Protein AF-A0A522SD63-F1 (afdb_monomer)

Radius of gyration: 21.89 Å; Cα contacts (8 Å, |Δi|>4): 609; chains: 1; bounding box: 48×60×96 Å

Structure (mmCIF, N/CA/C/O backbone):
data_AF-A0A522SD63-F1
#
_entry.id   AF-A0A522SD63-F1
#
loop_
_atom_site.group_PDB
_atom_site.id
_atom_site.type_symbol
_atom_site.label_atom_id
_atom_site.label_alt_id
_atom_site.label_comp_id
_atom_site.label_asym_id
_atom_site.label_entity_id
_atom_site.label_seq_id
_atom_site.pdbx_PDB_ins_code
_atom_site.Cartn_x
_atom_site.Cartn_y
_atom_site.Cartn_z
_atom_site.occupancy
_atom_site.B_iso_or_equiv
_atom_site.auth_seq_id
_atom_site.auth_comp_id
_atom_site.auth_asym_id
_atom_site.auth_atom_id
_atom_site.pdbx_PDB_model_num
ATOM 1 N N . MET A 1 1 ? 9.138 -33.190 67.236 1.00 42.50 1 MET A N 1
ATOM 2 C CA . MET A 1 1 ? 9.539 -32.721 65.892 1.00 42.50 1 MET A CA 1
ATOM 3 C C . MET A 1 1 ? 8.389 -32.990 64.926 1.00 42.50 1 MET A C 1
ATOM 5 O O . MET A 1 1 ? 8.229 -34.122 64.497 1.00 42.50 1 MET A O 1
ATOM 9 N N . LYS A 1 2 ? 7.519 -32.007 64.666 1.00 38.94 2 LYS A N 1
ATOM 10 C CA . LYS A 1 2 ? 6.465 -32.106 63.643 1.00 38.94 2 LYS A CA 1
ATOM 11 C C . LYS A 1 2 ? 6.585 -30.889 62.728 1.00 38.94 2 LYS A C 1
ATOM 13 O O . LYS A 1 2 ? 6.754 -29.774 63.206 1.00 38.94 2 LYS A O 1
ATOM 18 N N . SER A 1 3 ? 6.643 -31.198 61.439 1.00 41.78 3 SER A N 1
ATOM 19 C CA . SER A 1 3 ? 7.071 -30.368 60.317 1.00 41.78 3 SER A CA 1
ATOM 20 C C . SER A 1 3 ? 6.186 -29.134 60.113 1.00 41.78 3 SER A C 1
ATOM 22 O O . SER A 1 3 ? 4.962 -29.224 60.153 1.00 41.78 3 SER A O 1
ATOM 24 N N . LEU A 1 4 ? 6.844 -27.993 59.897 1.00 45.25 4 LEU A N 1
ATOM 25 C CA . LEU A 1 4 ? 6.269 -26.709 59.516 1.00 45.25 4 LEU A CA 1
ATOM 26 C C . LEU A 1 4 ? 6.073 -26.714 57.990 1.00 45.25 4 LEU A C 1
ATOM 28 O O . LEU A 1 4 ? 7.050 -26.696 57.241 1.00 45.25 4 LEU A O 1
ATOM 32 N N . THR A 1 5 ? 4.832 -26.783 57.513 1.00 50.41 5 THR A N 1
ATOM 33 C CA . THR A 1 5 ? 4.531 -26.724 56.075 1.00 50.41 5 THR A CA 1
ATOM 34 C C . THR A 1 5 ? 4.485 -25.262 55.629 1.00 50.41 5 THR A C 1
ATOM 36 O O . THR A 1 5 ? 3.553 -24.532 55.958 1.00 50.41 5 THR A O 1
ATOM 39 N N . LEU A 1 6 ? 5.518 -24.826 54.907 1.00 46.16 6 LEU A N 1
ATOM 40 C CA . LEU A 1 6 ? 5.611 -23.499 54.298 1.00 46.16 6 LEU A CA 1
ATOM 41 C C . LEU A 1 6 ? 4.737 -23.462 53.031 1.00 46.16 6 LEU A C 1
ATOM 43 O O . LEU A 1 6 ? 5.006 -24.183 52.070 1.00 46.16 6 LEU A O 1
ATOM 47 N N . PHE A 1 7 ? 3.698 -22.627 53.016 1.00 47.16 7 PHE A N 1
ATOM 48 C CA . PHE A 1 7 ? 2.909 -22.348 51.814 1.00 47.16 7 PHE A CA 1
ATOM 49 C C . PHE A 1 7 ? 3.637 -21.274 50.993 1.00 47.16 7 PHE A C 1
ATOM 51 O O . PHE A 1 7 ? 3.626 -20.096 51.347 1.00 47.16 7 PHE A O 1
ATOM 58 N N . LEU A 1 8 ? 4.310 -21.678 49.913 1.00 45.03 8 LEU A N 1
ATOM 59 C CA . LEU A 1 8 ? 4.908 -20.748 48.956 1.00 45.03 8 LEU A CA 1
ATOM 60 C C . LEU A 1 8 ? 3.810 -20.283 47.985 1.00 45.03 8 LEU A C 1
ATOM 62 O O . LEU A 1 8 ? 3.423 -21.012 47.073 1.00 45.03 8 LEU A O 1
ATOM 66 N N . ILE A 1 9 ? 3.279 -19.077 48.188 1.00 49.09 9 ILE A N 1
ATOM 67 C CA . ILE A 1 9 ? 2.406 -18.422 47.208 1.00 49.09 9 ILE A CA 1
ATOM 68 C C . ILE A 1 9 ? 3.309 -17.882 46.096 1.00 49.09 9 ILE A C 1
ATOM 70 O O . ILE A 1 9 ? 3.942 -16.838 46.240 1.00 49.09 9 ILE A O 1
ATOM 74 N N . ALA A 1 10 ? 3.397 -18.616 44.987 1.00 49.50 10 ALA A N 1
ATOM 75 C CA . ALA A 1 10 ? 4.014 -18.124 43.765 1.00 49.50 10 ALA A CA 1
ATOM 76 C C . ALA A 1 10 ? 3.077 -17.091 43.120 1.00 49.50 10 ALA A C 1
ATOM 78 O O . ALA A 1 10 ? 2.092 -17.439 42.469 1.00 49.50 10 ALA A O 1
ATOM 79 N N . ILE A 1 11 ? 3.375 -15.806 43.319 1.00 48.19 11 ILE A N 1
ATOM 80 C CA . ILE A 1 11 ? 2.762 -14.716 42.560 1.00 48.19 11 ILE A CA 1
ATOM 81 C C . ILE A 1 11 ? 3.338 -14.790 41.141 1.00 48.19 11 ILE A C 1
ATOM 83 O O . ILE A 1 11 ? 4.413 -14.265 40.861 1.00 48.19 11 ILE A O 1
ATOM 87 N N . LEU A 1 12 ? 2.632 -15.483 40.246 1.00 48.41 12 LEU A N 1
ATOM 88 C CA . LEU A 1 12 ? 2.831 -15.379 38.803 1.00 48.41 12 LEU A CA 1
ATOM 89 C C . LEU A 1 12 ? 2.366 -13.986 38.370 1.00 48.41 12 LEU A C 1
ATOM 91 O O . LEU A 1 12 ? 1.207 -13.773 38.015 1.00 48.41 12 LEU A O 1
ATOM 95 N N . THR A 1 13 ? 3.271 -13.012 38.417 1.00 49.31 13 THR A N 1
ATOM 96 C CA . THR A 1 13 ? 3.113 -11.786 37.643 1.00 49.31 13 THR A CA 1
ATOM 97 C C . THR A 1 13 ? 3.155 -12.183 36.172 1.00 49.31 13 THR A C 1
ATOM 99 O O . THR A 1 13 ? 4.204 -12.480 35.605 1.00 49.31 13 THR A O 1
ATOM 102 N N . GLY A 1 14 ? 1.978 -12.251 35.552 1.00 42.12 14 GLY A N 1
ATOM 103 C CA . GLY A 1 14 ? 1.851 -12.367 34.109 1.00 42.12 14 GLY A CA 1
ATOM 104 C C . GLY A 1 14 ? 2.450 -11.122 33.470 1.00 42.12 14 GLY A C 1
ATOM 105 O O . GLY A 1 14 ? 1.755 -10.133 33.256 1.00 42.12 14 GLY A O 1
ATOM 106 N N . LEU A 1 15 ? 3.749 -11.158 33.172 1.00 43.75 15 LEU A N 1
ATOM 107 C CA . LEU A 1 15 ? 4.318 -10.300 32.151 1.00 43.75 15 LEU A CA 1
ATOM 108 C C . LEU A 1 15 ? 3.586 -10.678 30.868 1.00 43.75 15 LEU A C 1
ATOM 110 O O . LEU A 1 15 ? 3.853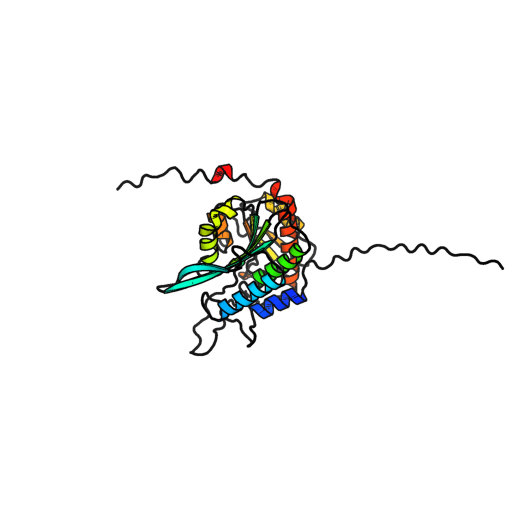 -11.724 30.275 1.00 43.75 15 LEU A O 1
ATOM 114 N N . ALA A 1 16 ? 2.614 -9.857 30.472 1.00 42.84 16 ALA A N 1
ATOM 115 C CA . ALA A 1 16 ? 2.110 -9.872 29.117 1.00 42.84 16 ALA A CA 1
ATOM 116 C C . ALA A 1 16 ? 3.323 -9.599 28.226 1.00 42.84 16 ALA A C 1
ATOM 118 O O . ALA A 1 16 ? 3.756 -8.458 28.065 1.00 42.84 16 ALA A O 1
ATOM 119 N N . SER A 1 17 ? 3.937 -10.670 27.725 1.00 37.53 17 SER A N 1
ATOM 120 C CA . SER A 1 17 ? 4.883 -10.580 26.632 1.00 37.53 17 SER A CA 1
ATOM 121 C C . SER A 1 17 ? 4.120 -9.874 25.522 1.00 37.53 17 SER A C 1
ATOM 123 O O . SER A 1 17 ? 3.163 -10.426 24.974 1.00 37.53 17 SER A O 1
ATOM 125 N N . TYR A 1 18 ? 4.471 -8.617 25.251 1.00 45.50 18 TYR A N 1
ATOM 126 C CA . TYR A 1 18 ? 4.073 -7.968 24.014 1.00 45.50 18 TYR A CA 1
ATOM 127 C C . TYR A 1 18 ? 4.749 -8.771 22.910 1.00 45.50 18 TYR A C 1
ATOM 129 O O . TYR A 1 18 ? 5.882 -8.489 22.523 1.00 45.50 18 TYR A O 1
ATOM 137 N N . ALA A 1 19 ? 4.078 -9.830 22.457 1.00 52.41 19 ALA A N 1
ATOM 138 C CA . ALA A 1 19 ? 4.478 -10.544 21.268 1.00 52.41 19 ALA A CA 1
ATOM 139 C C . ALA A 1 19 ? 4.656 -9.492 20.170 1.00 52.41 19 ALA A C 1
ATOM 141 O O . ALA A 1 19 ? 3.777 -8.652 19.949 1.00 52.41 19 ALA A O 1
ATOM 142 N N . GLN A 1 20 ? 5.825 -9.491 19.535 1.00 64.06 20 GLN A N 1
ATOM 143 C CA . GLN A 1 20 ? 6.100 -8.607 18.414 1.00 64.06 20 GLN A CA 1
ATOM 144 C C . GLN A 1 20 ? 4.991 -8.781 17.368 1.00 64.06 20 GLN A C 1
ATOM 146 O O . GLN A 1 20 ? 4.723 -9.892 16.915 1.00 64.06 20 GLN A O 1
ATOM 151 N N . MET A 1 21 ? 4.291 -7.694 17.025 1.00 77.50 21 MET A N 1
ATOM 152 C CA . MET A 1 21 ? 3.123 -7.787 16.136 1.00 77.50 21 MET A CA 1
ATOM 153 C C . MET A 1 21 ? 3.518 -8.179 14.704 1.00 77.50 21 MET A C 1
ATOM 155 O O . MET A 1 21 ? 2.713 -8.780 13.993 1.00 77.50 21 MET A O 1
ATOM 159 N N . ALA A 1 22 ? 4.752 -7.860 14.306 1.00 83.38 22 ALA A N 1
ATOM 160 C CA . ALA A 1 22 ? 5.362 -8.250 13.043 1.00 83.38 22 ALA A CA 1
ATOM 161 C C . ALA A 1 22 ? 6.616 -9.096 13.311 1.00 83.38 22 ALA A C 1
ATOM 163 O O . ALA A 1 22 ? 7.389 -8.791 14.215 1.00 83.38 22 ALA A O 1
ATOM 164 N N . ASP A 1 23 ? 6.819 -10.141 12.512 1.00 90.75 23 ASP A N 1
ATOM 165 C CA . ASP A 1 23 ? 8.036 -10.956 12.524 1.00 90.75 23 ASP A CA 1
ATOM 166 C C . ASP A 1 23 ? 9.137 -10.218 11.748 1.00 90.75 23 ASP A C 1
ATOM 168 O O . ASP A 1 23 ? 9.054 -10.076 10.526 1.00 90.75 23 ASP A O 1
ATOM 172 N N . SER A 1 24 ? 10.155 -9.726 12.458 1.00 90.69 24 SER A N 1
ATOM 173 C CA . SER A 1 24 ? 11.247 -8.946 11.865 1.00 90.69 24 SER A CA 1
ATOM 174 C C . SER A 1 24 ? 12.114 -9.759 10.898 1.00 90.69 24 SER A C 1
ATOM 176 O O . SER A 1 24 ? 12.602 -9.208 9.908 1.00 90.69 24 SER A O 1
ATOM 178 N N . VAL A 1 25 ? 12.277 -11.066 11.134 1.00 93.12 25 VAL A N 1
ATOM 179 C CA . VAL A 1 25 ? 13.061 -11.955 10.265 1.00 93.12 25 VAL A CA 1
ATOM 180 C C . VAL A 1 25 ? 12.336 -12.127 8.941 1.00 93.12 25 VAL A C 1
ATOM 182 O O . VAL A 1 25 ? 12.925 -11.968 7.870 1.00 93.12 25 VAL A O 1
ATOM 185 N N . GLN A 1 26 ? 11.035 -12.407 9.004 1.00 94.62 26 GLN A N 1
ATOM 186 C CA . GLN A 1 26 ? 10.232 -12.556 7.802 1.00 94.62 26 GLN A CA 1
ATOM 187 C C . GLN A 1 26 ? 10.067 -11.225 7.050 1.00 94.62 26 GLN A C 1
ATOM 189 O O . GLN A 1 26 ? 10.102 -11.224 5.819 1.00 94.62 26 GLN A O 1
ATOM 194 N N . LEU A 1 27 ? 9.957 -10.102 7.759 1.00 92.69 27 LEU A N 1
ATOM 195 C CA . LEU A 1 27 ? 9.907 -8.772 7.155 1.00 92.69 27 LEU A CA 1
ATOM 196 C C . LEU A 1 27 ? 11.165 -8.484 6.316 1.00 92.69 27 LEU A C 1
ATOM 198 O O . LEU A 1 27 ? 11.058 -8.117 5.148 1.00 92.69 27 LEU A O 1
ATOM 202 N N . MET A 1 28 ? 12.360 -8.722 6.867 1.00 91.19 28 MET A N 1
ATOM 203 C CA . MET A 1 28 ? 13.610 -8.522 6.121 1.00 91.19 28 MET A CA 1
ATOM 204 C C . MET A 1 28 ? 13.800 -9.546 5.001 1.00 91.19 28 MET A C 1
ATOM 206 O O . MET A 1 28 ? 14.361 -9.218 3.959 1.00 91.19 28 MET A O 1
ATOM 210 N N . LYS A 1 29 ? 13.295 -10.774 5.163 1.00 91.94 29 LYS A N 1
ATOM 211 C CA . LYS A 1 29 ? 13.268 -11.758 4.074 1.00 91.94 29 LYS A CA 1
ATOM 212 C C . LYS A 1 29 ? 12.391 -11.293 2.908 1.00 91.94 29 LYS A C 1
ATOM 214 O O . LYS A 1 29 ? 12.770 -11.522 1.761 1.00 91.94 29 LYS A O 1
ATOM 219 N N . ASP A 1 30 ? 11.258 -10.646 3.183 1.00 92.75 30 ASP A N 1
ATOM 220 C CA . ASP A 1 30 ? 10.395 -10.075 2.143 1.00 92.75 30 ASP A CA 1
ATOM 221 C C . ASP A 1 30 ? 11.097 -8.934 1.405 1.00 92.75 30 ASP A C 1
ATOM 223 O O . ASP A 1 30 ? 11.114 -8.944 0.176 1.00 92.75 30 ASP A O 1
ATOM 227 N N . VAL A 1 31 ? 11.761 -8.028 2.134 1.00 89.81 31 VAL A N 1
ATOM 228 C CA . VAL A 1 31 ? 12.602 -6.981 1.530 1.00 89.81 31 VAL A CA 1
ATOM 229 C C . VAL A 1 31 ? 13.661 -7.600 0.624 1.00 89.81 31 VAL A C 1
ATOM 231 O O . VAL A 1 31 ? 13.696 -7.298 -0.565 1.00 89.81 31 VAL A O 1
ATOM 234 N N . ASN A 1 32 ? 14.464 -8.523 1.158 1.00 86.38 32 ASN A N 1
ATOM 235 C CA . ASN A 1 32 ? 15.558 -9.151 0.422 1.00 86.38 32 ASN A CA 1
ATOM 236 C C . ASN A 1 32 ? 15.070 -9.914 -0.808 1.00 86.38 32 ASN A C 1
ATOM 238 O O . ASN A 1 32 ? 15.743 -9.903 -1.824 1.00 86.38 32 ASN A O 1
ATOM 242 N N . SER A 1 33 ? 13.906 -10.561 -0.750 1.00 86.62 33 SER A N 1
ATOM 243 C CA . SER A 1 33 ? 13.374 -11.288 -1.910 1.00 86.62 33 SER A CA 1
ATOM 244 C C . SER A 1 33 ? 12.867 -10.344 -3.001 1.00 86.62 33 SER A C 1
ATOM 246 O O . SER A 1 33 ? 12.880 -10.702 -4.176 1.00 86.62 33 SER A O 1
ATOM 248 N N . LEU A 1 34 ? 12.408 -9.148 -2.617 1.00 83.94 34 LEU A N 1
ATOM 249 C CA . LEU A 1 34 ? 11.883 -8.120 -3.516 1.00 83.94 34 LEU A CA 1
ATOM 250 C C . LEU A 1 34 ? 12.975 -7.186 -4.081 1.00 83.94 34 LEU A C 1
ATOM 252 O O . LEU A 1 34 ? 12.761 -6.534 -5.110 1.00 83.94 34 LEU A O 1
ATOM 256 N N . THR A 1 35 ? 14.153 -7.150 -3.456 1.00 78.31 35 THR A N 1
ATOM 257 C CA . THR A 1 35 ? 15.355 -6.455 -3.949 1.00 78.31 35 THR A CA 1
ATOM 258 C C . THR A 1 35 ? 16.330 -7.405 -4.659 1.00 78.31 35 THR A C 1
ATOM 260 O O . THR A 1 35 ? 16.777 -7.116 -5.772 1.00 78.31 35 THR A O 1
ATOM 263 N N . SER A 1 36 ? 16.601 -8.572 -4.076 1.00 64.12 36 SER A N 1
ATOM 264 C CA . SER A 1 36 ? 17.568 -9.579 -4.525 1.00 64.12 36 SER A CA 1
ATOM 265 C C . SER A 1 36 ? 16.837 -10.850 -4.987 1.00 64.12 36 SER A C 1
ATOM 267 O O . SER A 1 36 ? 16.413 -11.682 -4.190 1.00 64.12 36 SER A O 1
ATOM 269 N N . GLY A 1 37 ? 16.663 -11.027 -6.298 1.00 54.75 37 GLY A N 1
ATOM 270 C CA . GLY A 1 37 ? 16.111 -12.263 -6.866 1.00 54.75 37 GLY A CA 1
ATOM 271 C C . GLY A 1 37 ? 17.058 -13.460 -6.696 1.00 54.75 37 GLY A C 1
ATOM 272 O O . GLY A 1 37 ? 18.193 -13.303 -6.261 1.00 54.75 37 GLY A O 1
ATOM 273 N N . GLU A 1 38 ? 16.629 -14.660 -7.111 1.00 38.56 38 GLU A N 1
ATOM 274 C CA . GLU A 1 38 ? 17.398 -15.926 -7.004 1.00 38.56 38 GLU A CA 1
ATOM 275 C C . GLU A 1 38 ? 18.797 -15.900 -7.663 1.00 38.56 38 GLU A C 1
ATOM 277 O O . GLU A 1 38 ? 19.626 -16.762 -7.390 1.00 38.56 38 GLU A O 1
ATOM 282 N N . SER A 1 39 ? 19.080 -14.900 -8.505 1.00 43.81 39 SER A N 1
ATOM 283 C CA . SER A 1 39 ? 20.375 -14.647 -9.153 1.00 43.81 39 SER A CA 1
ATOM 284 C C . SER A 1 39 ? 21.099 -13.391 -8.642 1.00 43.81 39 SER A C 1
ATOM 286 O O . SER A 1 39 ? 22.048 -12.945 -9.277 1.00 43.81 39 SER A O 1
ATOM 288 N N . GLY A 1 40 ? 20.646 -12.794 -7.537 1.00 49.50 40 GLY A N 1
ATOM 289 C CA . GLY A 1 40 ? 21.241 -11.601 -6.928 1.00 49.50 40 GLY A CA 1
ATOM 290 C C . GLY A 1 40 ? 20.507 -10.284 -7.193 1.00 49.50 40 GLY A C 1
ATOM 291 O O . GLY A 1 40 ? 20.719 -9.346 -6.439 1.00 49.50 40 GLY A O 1
ATOM 292 N N . GLU A 1 41 ? 19.593 -10.197 -8.166 1.00 53.41 41 GLU A N 1
ATOM 293 C CA . GLU A 1 41 ? 18.849 -8.959 -8.449 1.00 53.41 41 GLU A CA 1
ATOM 294 C C . GLU A 1 41 ? 17.430 -9.265 -8.946 1.00 53.41 41 GLU A C 1
ATOM 296 O O . GLU A 1 41 ? 17.232 -10.009 -9.910 1.00 53.41 41 GLU A O 1
ATOM 301 N N . LEU A 1 42 ? 16.411 -8.703 -8.283 1.00 57.03 42 LEU A N 1
ATOM 302 C CA . LEU A 1 42 ? 15.184 -8.363 -9.005 1.00 57.03 42 LEU A CA 1
ATOM 303 C C . LEU A 1 42 ? 15.390 -7.047 -9.765 1.00 57.03 42 LEU A C 1
ATOM 305 O O . LEU A 1 42 ? 14.753 -6.852 -10.791 1.00 57.03 42 LEU A O 1
ATOM 309 N N . GLY A 1 43 ? 16.332 -6.193 -9.352 1.00 65.56 43 GLY A N 1
ATOM 310 C CA . GLY A 1 43 ? 16.754 -5.025 -10.128 1.00 65.56 43 GLY A CA 1
ATOM 311 C C . GLY A 1 43 ? 15.569 -4.152 -10.558 1.00 65.56 43 GLY A C 1
ATOM 312 O O . GLY A 1 43 ? 14.783 -3.685 -9.733 1.00 65.56 43 GLY A O 1
ATOM 313 N N . ASN A 1 44 ? 15.434 -3.939 -11.867 1.00 75.00 44 ASN A N 1
ATOM 314 C CA . ASN A 1 44 ? 14.394 -3.127 -12.499 1.00 75.00 44 ASN A CA 1
ATOM 315 C C . ASN A 1 44 ? 13.018 -3.832 -12.582 1.00 75.00 44 ASN A C 1
ATOM 317 O O . ASN A 1 44 ? 12.740 -4.609 -13.504 1.00 75.00 44 ASN A O 1
ATOM 321 N N . ARG A 1 45 ? 12.126 -3.489 -11.648 1.00 85.25 45 ARG A N 1
ATOM 322 C CA . ARG A 1 45 ? 10.716 -3.901 -11.584 1.00 85.25 45 ARG A CA 1
ATOM 323 C C . ARG A 1 45 ? 9.783 -2.990 -12.396 1.00 85.25 45 ARG A C 1
ATOM 325 O O . ARG A 1 45 ? 8.577 -3.063 -12.194 1.00 85.25 45 ARG A O 1
ATOM 332 N N . PHE A 1 46 ? 10.304 -2.193 -13.333 1.00 87.75 46 PHE A N 1
ATOM 333 C CA . PHE A 1 46 ? 9.489 -1.441 -14.291 1.00 87.75 46 PHE A CA 1
ATOM 334 C C . PHE A 1 46 ? 8.445 -2.334 -14.969 1.00 87.75 46 PHE A C 1
ATOM 336 O O . PHE A 1 46 ? 8.700 -3.505 -15.283 1.00 87.75 46 PHE A O 1
ATOM 343 N N . VAL A 1 47 ? 7.280 -1.759 -15.244 1.00 89.38 47 VAL A N 1
ATOM 344 C CA . VAL A 1 47 ? 6.127 -2.479 -15.780 1.00 89.38 47 VAL A CA 1
ATOM 345 C C . VAL A 1 47 ? 6.484 -3.305 -17.019 1.00 89.38 47 VAL A C 1
ATOM 347 O O . VAL A 1 47 ? 7.088 -2.839 -17.990 1.00 89.38 47 VAL A O 1
ATOM 350 N N . GLY A 1 48 ? 6.068 -4.571 -16.999 1.00 86.12 48 GLY A N 1
ATOM 351 C CA . GLY A 1 48 ? 6.224 -5.493 -18.122 1.00 86.12 48 GLY A CA 1
ATOM 352 C C . GLY A 1 48 ? 7.611 -6.131 -18.259 1.00 86.12 48 GLY A C 1
ATOM 353 O O . GLY A 1 48 ? 7.777 -6.990 -19.132 1.00 86.12 48 GLY A O 1
ATOM 354 N N . THR A 1 49 ? 8.590 -5.790 -17.410 1.00 86.12 49 THR A N 1
ATOM 355 C CA . THR A 1 49 ? 9.889 -6.483 -17.381 1.00 86.12 49 THR A CA 1
ATOM 356 C C . THR A 1 49 ? 9.763 -7.903 -16.820 1.00 86.12 49 THR A C 1
ATOM 358 O O . THR A 1 49 ? 8.782 -8.274 -16.168 1.00 86.12 49 THR A O 1
ATOM 361 N N . ARG A 1 50 ? 10.791 -8.734 -17.050 1.00 84.81 50 ARG A N 1
ATOM 362 C CA . ARG A 1 50 ? 10.877 -10.072 -16.441 1.00 84.81 50 ARG A CA 1
ATOM 363 C C . ARG A 1 50 ? 10.885 -9.986 -14.914 1.00 84.81 50 ARG A C 1
ATOM 365 O O . ARG A 1 50 ? 10.261 -10.818 -14.261 1.00 84.81 50 ARG A O 1
ATOM 372 N N . SER A 1 51 ? 11.564 -8.992 -14.358 1.00 82.81 51 SER A N 1
ATOM 373 C CA . SER A 1 51 ? 11.659 -8.807 -12.914 1.00 82.81 51 SER A CA 1
ATOM 374 C C . SER A 1 51 ? 10.380 -8.288 -12.273 1.00 82.81 51 SER A C 1
ATOM 376 O O . SER A 1 51 ? 10.037 -8.772 -11.199 1.00 82.81 51 SER A O 1
ATOM 378 N N . SER A 1 52 ? 9.622 -7.413 -12.947 1.00 87.00 52 SER A N 1
ATOM 379 C CA . SER A 1 52 ? 8.259 -7.068 -12.516 1.00 87.00 52 SER A CA 1
ATOM 380 C C . SER A 1 52 ? 7.402 -8.337 -12.391 1.00 87.00 52 SER A C 1
ATOM 382 O O . SER A 1 52 ? 6.807 -8.587 -11.346 1.00 87.00 52 SER A O 1
ATOM 384 N N . ARG A 1 53 ? 7.460 -9.252 -13.373 1.00 90.25 53 ARG A N 1
ATOM 385 C CA . ARG A 1 53 ? 6.754 -10.550 -13.286 1.00 90.25 53 ARG A CA 1
ATOM 386 C C . ARG A 1 53 ? 7.249 -11.437 -12.140 1.00 90.25 53 ARG A C 1
ATOM 388 O O . ARG A 1 53 ? 6.441 -12.091 -11.490 1.00 90.25 53 ARG A O 1
ATOM 395 N N . LYS A 1 54 ? 8.558 -11.481 -11.871 1.00 89.69 54 LYS A N 1
ATOM 396 C CA . LYS A 1 54 ? 9.098 -12.211 -10.708 1.00 89.69 54 LYS A CA 1
ATOM 397 C C . LYS A 1 54 ? 8.563 -11.627 -9.393 1.00 89.69 54 LYS A C 1
ATOM 399 O O . LYS A 1 54 ? 8.165 -12.396 -8.523 1.00 89.69 54 LYS A O 1
ATOM 404 N N . ALA A 1 55 ? 8.495 -10.299 -9.270 1.00 91.25 55 ALA A N 1
ATOM 405 C CA . ALA A 1 55 ? 7.891 -9.635 -8.115 1.00 91.25 55 ALA A CA 1
ATOM 406 C C . ALA A 1 55 ? 6.400 -9.988 -7.984 1.00 91.25 55 ALA A C 1
ATOM 408 O O . ALA A 1 55 ? 5.955 -10.343 -6.895 1.00 91.25 55 ALA A O 1
ATOM 409 N N . GLN A 1 56 ? 5.653 -10.017 -9.096 1.00 94.94 56 GLN A N 1
ATOM 410 C CA . GLN A 1 56 ? 4.261 -10.477 -9.104 1.00 94.94 56 GLN A CA 1
ATOM 411 C C . GLN A 1 56 ? 4.121 -11.907 -8.576 1.00 94.94 56 GLN A C 1
ATOM 413 O O . GLN A 1 56 ? 3.284 -12.165 -7.709 1.00 94.94 56 GLN A O 1
ATOM 418 N N . PHE A 1 57 ? 4.953 -12.841 -9.048 1.00 95.19 57 PHE A N 1
ATOM 419 C CA . PHE A 1 57 ? 4.940 -14.221 -8.558 1.00 95.19 57 PHE A CA 1
ATOM 420 C C . PHE A 1 57 ? 5.311 -14.321 -7.082 1.00 95.19 57 PHE A C 1
ATOM 422 O O . PHE A 1 57 ? 4.670 -15.069 -6.347 1.00 95.19 57 PHE A O 1
ATOM 429 N N . TYR A 1 58 ? 6.296 -13.545 -6.628 1.00 95.38 58 TYR A N 1
ATOM 430 C CA . TYR A 1 58 ? 6.655 -13.499 -5.216 1.00 95.38 58 TYR A CA 1
ATOM 431 C C . TYR A 1 58 ? 5.468 -13.036 -4.365 1.00 95.38 58 TYR A C 1
ATOM 433 O O . TYR A 1 58 ? 5.030 -13.756 -3.471 1.00 95.38 58 TYR A O 1
ATOM 441 N N . ILE A 1 59 ? 4.897 -11.870 -4.678 1.00 97.50 59 ILE A N 1
ATOM 442 C CA . ILE A 1 59 ? 3.809 -11.261 -3.903 1.00 97.50 59 ILE A CA 1
ATOM 443 C C . ILE A 1 59 ? 2.565 -12.157 -3.913 1.00 97.50 59 ILE A C 1
ATOM 445 O O . ILE A 1 59 ? 2.000 -12.439 -2.859 1.00 97.50 59 ILE A O 1
ATOM 449 N N . THR A 1 60 ? 2.161 -12.678 -5.074 1.00 98.06 60 THR A N 1
ATOM 450 C CA . THR A 1 60 ? 1.004 -13.589 -5.164 1.00 98.06 60 THR A CA 1
ATOM 451 C C . THR A 1 60 ? 1.258 -14.934 -4.483 1.00 98.06 60 THR A C 1
ATOM 453 O O . THR A 1 60 ? 0.350 -15.481 -3.856 1.00 98.06 60 THR A O 1
ATOM 456 N N . GLY A 1 61 ? 2.493 -15.442 -4.518 1.00 97.88 61 GLY A N 1
ATOM 457 C CA . GLY A 1 61 ? 2.910 -16.616 -3.753 1.00 97.88 61 GLY A CA 1
ATOM 458 C C . GLY A 1 61 ? 2.799 -16.384 -2.245 1.00 97.88 61 GLY A C 1
ATOM 459 O O . GLY A 1 61 ? 2.266 -17.230 -1.527 1.00 97.88 61 GLY A O 1
ATOM 460 N N . ARG A 1 62 ? 3.212 -15.204 -1.763 1.00 98.06 62 ARG A N 1
ATOM 461 C CA . ARG A 1 62 ? 3.022 -14.778 -0.367 1.00 98.06 62 ARG A CA 1
ATOM 462 C C . ARG A 1 62 ? 1.543 -14.664 -0.010 1.00 98.06 62 ARG A C 1
ATOM 464 O O . ARG A 1 62 ? 1.143 -15.170 1.036 1.00 98.06 62 ARG A O 1
ATOM 471 N N . PHE A 1 63 ? 0.725 -14.073 -0.882 1.00 98.44 63 PHE A N 1
ATOM 472 C CA . PHE A 1 63 ? -0.721 -13.979 -0.675 1.00 98.44 63 PHE A CA 1
ATOM 473 C C . PHE A 1 63 ? -1.372 -15.359 -0.533 1.00 98.44 63 PHE A C 1
ATOM 475 O O . PHE A 1 63 ? -2.135 -15.586 0.410 1.00 98.44 63 PHE A O 1
ATOM 482 N N . GLY A 1 64 ? -1.015 -16.294 -1.419 1.00 98.19 64 GLY A N 1
ATOM 483 C CA . GLY A 1 64 ? -1.477 -17.680 -1.375 1.00 98.19 64 GLY A CA 1
ATOM 484 C C . GLY A 1 64 ? -1.026 -18.411 -0.111 1.00 98.19 64 GLY A C 1
ATOM 485 O O . GLY A 1 64 ? -1.851 -19.011 0.575 1.00 98.19 64 GLY A O 1
ATOM 486 N N . ALA A 1 65 ? 0.254 -18.300 0.255 1.00 97.81 65 ALA A N 1
ATOM 487 C CA . ALA A 1 65 ? 0.808 -18.925 1.459 1.00 97.81 65 ALA A CA 1
ATOM 488 C C . ALA A 1 65 ? 0.159 -18.410 2.757 1.00 97.81 65 ALA A C 1
ATOM 490 O O . ALA A 1 65 ? 0.023 -19.156 3.724 1.00 97.81 65 ALA A O 1
ATOM 491 N N . MET A 1 66 ? -0.272 -17.145 2.779 1.00 97.31 66 MET A N 1
ATOM 492 C CA . MET A 1 66 ? -1.003 -16.546 3.902 1.00 97.31 66 MET A CA 1
ATOM 493 C C . MET A 1 66 ? -2.520 -16.800 3.840 1.00 97.31 66 MET A C 1
ATOM 495 O O . MET A 1 66 ? -3.254 -16.414 4.755 1.00 97.31 66 MET A O 1
ATOM 499 N N . GLY A 1 67 ? -3.014 -17.438 2.776 1.00 97.25 67 GLY A N 1
ATOM 500 C CA . GLY A 1 67 ? -4.429 -17.734 2.580 1.00 97.25 67 GLY A CA 1
ATOM 501 C C . GLY A 1 67 ? -5.296 -16.480 2.462 1.00 97.25 67 GLY A C 1
ATOM 502 O O . GLY A 1 67 ? -6.369 -16.423 3.076 1.00 97.25 67 GLY A O 1
ATOM 503 N N . LEU A 1 68 ? -4.831 -15.447 1.747 1.00 97.62 68 LEU A N 1
ATOM 504 C CA . LEU A 1 68 ? -5.699 -14.329 1.363 1.00 97.62 68 LEU A CA 1
ATOM 505 C C . LEU A 1 68 ? -6.800 -14.807 0.424 1.00 97.62 68 LEU A C 1
ATOM 507 O O . LEU A 1 68 ? -6.582 -15.661 -0.436 1.00 97.62 68 LEU A O 1
ATOM 511 N N . GLN A 1 69 ? -7.974 -14.203 0.553 1.00 98.31 69 GLN A N 1
ATOM 512 C CA . GLN A 1 69 ? -9.080 -14.466 -0.352 1.00 98.31 69 GLN A CA 1
ATOM 513 C C . GLN A 1 69 ? -8.840 -13.766 -1.693 1.00 98.31 69 GLN A C 1
ATOM 515 O O . GLN A 1 69 ? -8.272 -12.673 -1.747 1.00 98.31 69 GLN A O 1
ATOM 520 N N . GLN A 1 70 ? -9.268 -14.424 -2.766 1.00 97.75 70 GLN A N 1
ATOM 521 C CA . GLN A 1 70 ? -9.114 -13.980 -4.147 1.00 97.75 70 GLN A CA 1
ATOM 522 C C . GLN A 1 70 ? -10.401 -13.343 -4.663 1.00 97.75 70 GLN A C 1
ATOM 524 O O . GLN A 1 70 ? -11.498 -13.758 -4.285 1.00 97.75 70 GLN A O 1
ATOM 529 N N . PHE A 1 71 ? -10.268 -12.406 -5.597 1.00 92.56 71 PHE A N 1
ATOM 530 C CA . PHE A 1 71 ? -11.389 -11.993 -6.436 1.00 92.56 71 PHE A CA 1
ATOM 531 C C . PHE A 1 71 ? -11.373 -12.834 -7.707 1.00 92.56 71 PHE A C 1
ATOM 533 O O . PHE A 1 71 ? -10.335 -12.971 -8.343 1.00 92.56 71 PHE A O 1
ATOM 540 N N . TYR A 1 72 ? -12.516 -13.410 -8.081 1.00 89.69 72 TYR A N 1
ATOM 541 C CA . TYR A 1 72 ? -12.644 -14.184 -9.324 1.00 89.69 72 TYR A CA 1
ATOM 542 C C . TYR A 1 72 ? -11.577 -15.293 -9.488 1.00 89.69 72 TYR A C 1
ATOM 544 O O . TYR A 1 72 ? -11.078 -15.518 -10.587 1.00 89.69 72 TYR A O 1
ATOM 552 N N . ASN A 1 73 ? -11.219 -15.980 -8.393 1.00 95.12 73 ASN A N 1
ATOM 553 C CA . ASN A 1 73 ? -10.190 -17.035 -8.347 1.00 95.12 73 ASN A CA 1
ATOM 554 C C . ASN A 1 73 ? -8.794 -16.600 -8.834 1.00 95.12 73 ASN A C 1
ATOM 556 O O . ASN A 1 73 ? -8.017 -17.412 -9.335 1.00 95.12 73 ASN A O 1
ATOM 560 N N . THR A 1 74 ? -8.467 -15.316 -8.703 1.00 97.69 74 THR A N 1
ATOM 561 C CA . THR A 1 74 ? -7.143 -14.784 -9.014 1.00 97.69 74 THR A CA 1
ATOM 562 C C . THR A 1 74 ? -6.738 -13.691 -8.026 1.00 97.69 74 THR A C 1
ATOM 564 O O . THR A 1 74 ? -7.575 -13.079 -7.360 1.00 97.69 74 THR A O 1
ATOM 567 N N . TYR A 1 75 ? -5.432 -13.451 -7.923 1.00 98.50 75 TYR A N 1
ATOM 568 C CA . TYR A 1 75 ? -4.896 -12.254 -7.277 1.00 98.50 75 TYR A CA 1
ATOM 569 C C . TYR A 1 75 ? -4.600 -11.141 -8.288 1.00 98.50 75 TYR A C 1
ATOM 571 O O . TYR A 1 75 ? -4.288 -10.032 -7.888 1.00 98.50 75 TYR A O 1
ATOM 579 N N . SER A 1 76 ? -4.661 -11.405 -9.592 1.00 98.12 76 SER A N 1
ATOM 580 C CA . SER A 1 76 ? -4.200 -10.468 -10.617 1.00 98.12 76 SER A CA 1
ATOM 581 C C . SER A 1 76 ? -5.349 -9.678 -11.236 1.00 98.12 76 SER A C 1
ATOM 583 O O . SER A 1 76 ? -6.320 -10.256 -11.722 1.00 98.12 76 SER A O 1
ATOM 585 N N . GLN A 1 77 ? -5.187 -8.359 -11.305 1.00 98.06 77 GLN A N 1
ATOM 586 C CA . GLN A 1 77 ? -6.032 -7.448 -12.072 1.00 98.06 77 GLN A CA 1
ATOM 587 C C . GLN A 1 77 ? -5.172 -6.761 -13.146 1.00 98.06 77 GLN A C 1
ATOM 589 O O . GLN A 1 77 ? -4.463 -5.795 -12.847 1.00 98.06 77 GLN A O 1
ATOM 594 N N . PRO A 1 78 ? -5.188 -7.262 -14.394 1.00 97.69 78 PRO A N 1
ATOM 595 C CA . PRO A 1 78 ? -4.424 -6.666 -15.481 1.00 97.69 78 PRO A CA 1
ATOM 596 C C . PRO A 1 78 ? -5.055 -5.354 -15.955 1.00 97.69 78 PRO A C 1
ATOM 598 O O . PRO A 1 78 ? -6.277 -5.201 -15.972 1.00 97.69 78 PRO A O 1
ATOM 601 N N . PHE A 1 79 ? -4.217 -4.430 -16.415 1.00 97.88 79 PHE A N 1
ATOM 602 C CA . PHE A 1 79 ? -4.635 -3.189 -17.062 1.00 97.88 79 PHE A CA 1
ATOM 603 C C . PHE A 1 79 ? -3.651 -2.810 -18.172 1.00 97.88 79 PHE A C 1
ATOM 605 O O . PHE A 1 79 ? -2.542 -3.337 -18.256 1.00 97.88 79 PHE A O 1
ATOM 612 N N . PHE A 1 80 ? -4.059 -1.896 -19.052 1.00 96.62 80 PHE A N 1
ATOM 613 C CA . PHE A 1 80 ? -3.225 -1.428 -20.155 1.00 96.62 80 PHE A CA 1
ATOM 614 C C . PHE A 1 80 ? -3.104 0.088 -20.134 1.00 96.62 80 PHE A C 1
ATOM 616 O O . PHE A 1 80 ? -4.095 0.784 -19.930 1.00 96.62 80 PHE A O 1
ATOM 623 N N . PHE A 1 81 ? -1.914 0.588 -20.447 1.00 95.00 81 PHE A N 1
ATOM 624 C CA . PHE A 1 81 ? -1.661 2.012 -20.636 1.00 95.00 81 PHE A CA 1
ATOM 625 C C . PHE A 1 81 ? -0.599 2.233 -21.715 1.00 95.00 81 PHE A C 1
ATOM 627 O O . PHE A 1 81 ? 0.046 1.291 -22.185 1.00 95.00 81 PHE A O 1
ATOM 634 N N . TYR A 1 82 ? -0.449 3.482 -22.149 1.00 91.56 82 TYR A N 1
ATOM 635 C CA . TYR A 1 82 ? 0.596 3.869 -23.087 1.00 91.56 82 TYR A CA 1
ATOM 636 C C . TYR A 1 82 ? 1.782 4.453 -22.329 1.00 91.56 82 TYR A C 1
ATOM 638 O O . TYR A 1 82 ? 1.634 5.424 -21.595 1.00 91.56 82 TYR A O 1
ATOM 646 N N . TYR A 1 83 ? 2.964 3.889 -22.559 1.00 86.00 83 TYR A N 1
ATOM 647 C CA . TYR A 1 83 ? 4.230 4.470 -22.135 1.00 86.00 83 TYR A CA 1
ATOM 648 C C . TYR A 1 83 ? 5.005 4.915 -23.375 1.00 86.00 83 TYR A C 1
ATOM 650 O O . TYR A 1 83 ? 5.387 4.099 -24.226 1.00 86.00 83 TYR A O 1
ATOM 658 N N . LYS A 1 84 ? 5.209 6.231 -23.507 1.00 86.88 84 LYS A N 1
ATOM 659 C CA . LYS A 1 84 ? 5.632 6.869 -24.764 1.00 86.88 84 LYS A CA 1
ATOM 660 C C . LYS A 1 84 ? 4.655 6.490 -25.890 1.00 86.88 84 LYS A C 1
ATOM 662 O O . LYS A 1 84 ? 3.492 6.858 -25.830 1.00 86.88 84 LYS A O 1
ATOM 667 N N . TYR A 1 85 ? 5.092 5.703 -26.871 1.00 89.12 85 TYR A N 1
ATOM 668 C CA . TYR A 1 85 ? 4.269 5.274 -28.013 1.00 89.12 85 TYR A CA 1
ATOM 669 C C . TYR A 1 85 ? 3.895 3.786 -27.970 1.00 89.12 85 TYR A C 1
ATOM 671 O O . TYR A 1 85 ? 3.352 3.256 -28.936 1.00 89.12 85 TYR A O 1
ATOM 679 N N . LYS A 1 86 ? 4.223 3.077 -26.882 1.00 89.25 86 LYS A N 1
ATOM 680 C CA . LYS A 1 86 ? 3.983 1.635 -26.759 1.00 89.25 86 LYS A CA 1
ATOM 681 C C . LYS A 1 86 ? 2.877 1.367 -25.753 1.00 89.25 86 LYS A C 1
ATOM 683 O O . LYS A 1 86 ? 2.940 1.843 -24.623 1.00 89.25 86 LYS A O 1
ATOM 688 N N . LYS A 1 87 ? 1.895 0.562 -26.157 1.00 93.19 87 LYS A N 1
ATOM 689 C CA . LYS A 1 87 ? 0.910 -0.003 -25.237 1.00 93.19 87 LYS A CA 1
ATOM 690 C C . LYS A 1 87 ? 1.583 -1.106 -24.425 1.00 93.19 87 LYS A C 1
ATOM 692 O O . LYS A 1 87 ? 2.088 -2.066 -25.006 1.00 93.19 87 LYS A O 1
ATOM 697 N N . ILE A 1 88 ? 1.596 -0.957 -23.108 1.00 92.62 88 ILE A N 1
ATOM 698 C CA . ILE A 1 88 ? 2.135 -1.942 -22.170 1.00 92.62 88 ILE A CA 1
ATOM 699 C C . ILE A 1 88 ? 1.033 -2.430 -21.231 1.00 92.62 88 ILE A C 1
ATOM 701 O O . ILE A 1 88 ? 0.010 -1.765 -21.055 1.00 92.62 88 ILE A O 1
ATOM 705 N N . MET A 1 89 ? 1.215 -3.638 -20.698 1.00 95.38 89 MET A N 1
ATOM 706 C CA . MET A 1 89 ? 0.288 -4.266 -19.761 1.00 95.38 89 MET A CA 1
ATOM 707 C C . MET A 1 89 ? 0.911 -4.243 -18.369 1.00 95.38 89 MET A C 1
ATOM 709 O O . MET A 1 89 ? 1.979 -4.827 -18.186 1.00 95.38 89 MET A O 1
ATOM 713 N N . GLY A 1 90 ? 0.235 -3.591 -17.426 1.00 96.19 90 GLY A N 1
ATOM 714 C CA . GLY A 1 90 ? 0.538 -3.672 -16.000 1.00 96.19 90 GLY A CA 1
ATOM 715 C C . GLY A 1 90 ? -0.392 -4.652 -15.292 1.00 96.19 90 GLY A C 1
ATOM 716 O O . GLY A 1 90 ? -1.371 -5.138 -15.871 1.00 96.19 90 GLY A O 1
ATOM 717 N N . THR A 1 91 ? -0.079 -5.012 -14.051 1.00 98.19 91 THR A N 1
ATOM 718 C CA . THR A 1 91 ? -0.906 -5.934 -13.258 1.00 98.19 91 THR A CA 1
ATOM 719 C C . THR A 1 91 ? -0.935 -5.552 -11.787 1.00 98.19 91 THR A C 1
ATOM 721 O O . THR A 1 91 ? 0.028 -5.775 -11.062 1.00 98.19 91 THR A O 1
ATOM 724 N N . ASN A 1 92 ? -2.081 -5.071 -11.313 1.00 98.69 92 ASN A N 1
ATOM 725 C CA . ASN A 1 92 ? -2.313 -4.906 -9.881 1.00 98.69 92 ASN A CA 1
ATOM 726 C C . ASN A 1 92 ? -2.506 -6.277 -9.226 1.00 98.69 92 ASN A C 1
ATOM 728 O O . ASN A 1 92 ? -3.078 -7.187 -9.836 1.00 98.69 92 ASN A O 1
ATOM 732 N N . LEU A 1 93 ? -2.075 -6.416 -7.973 1.00 98.75 93 LEU A N 1
ATOM 733 C CA . LEU A 1 93 ? -2.195 -7.654 -7.204 1.00 98.75 93 LEU A CA 1
ATOM 734 C C . LEU A 1 93 ? -3.084 -7.414 -5.990 1.00 98.75 93 LEU A C 1
ATOM 736 O O . LEU A 1 93 ? -2.748 -6.605 -5.133 1.00 98.75 93 LEU A O 1
ATOM 740 N N . LEU A 1 94 ? -4.212 -8.110 -5.910 1.00 98.56 94 LEU A N 1
ATOM 741 C CA . LEU A 1 94 ? -5.259 -7.865 -4.931 1.00 98.56 94 LEU A CA 1
ATOM 742 C C . LEU A 1 94 ? -5.598 -9.136 -4.183 1.00 98.56 94 LEU A C 1
ATOM 744 O O . LEU A 1 94 ? -5.916 -10.149 -4.797 1.00 98.56 94 LEU A O 1
ATOM 748 N N . GLY A 1 95 ? -5.644 -9.054 -2.863 1.00 98.50 95 GLY A N 1
ATOM 749 C CA . GLY A 1 95 ? -6.232 -10.085 -2.020 1.00 98.50 95 GLY A CA 1
ATOM 750 C C . GLY A 1 95 ? -6.906 -9.448 -0.820 1.00 98.50 95 GLY A C 1
ATOM 751 O O . GLY A 1 95 ? -6.593 -8.317 -0.454 1.00 98.50 95 GLY A O 1
ATOM 752 N N . TYR A 1 96 ? -7.844 -10.151 -0.193 1.00 98.69 96 TYR A N 1
ATOM 753 C CA . TYR A 1 96 ? -8.562 -9.579 0.943 1.00 98.69 96 TYR A CA 1
ATOM 754 C C . TYR A 1 96 ? -8.697 -10.512 2.142 1.00 98.69 96 TYR A C 1
ATOM 756 O O . TYR A 1 96 ? -8.557 -11.736 2.054 1.00 98.69 96 TYR A O 1
ATOM 764 N N . ILE A 1 97 ? -8.980 -9.889 3.284 1.00 98.62 97 ILE A N 1
ATOM 765 C CA . ILE A 1 97 ? -9.393 -10.533 4.526 1.00 98.62 97 ILE A CA 1
ATOM 766 C C . ILE A 1 97 ? -10.795 -10.027 4.854 1.00 98.62 97 ILE A C 1
ATOM 768 O O . ILE A 1 97 ? -11.002 -8.825 5.031 1.00 98.62 97 ILE A O 1
ATOM 772 N N . LYS A 1 98 ? -11.762 -10.945 4.945 1.00 98.06 98 LYS A N 1
ATOM 773 C CA . LYS A 1 98 ? -13.125 -10.606 5.359 1.00 98.06 98 LYS A CA 1
ATOM 774 C C . LYS A 1 98 ? -13.163 -10.148 6.820 1.00 98.06 98 LYS A C 1
ATOM 776 O O . LYS A 1 98 ? -12.699 -10.857 7.717 1.00 98.06 98 LYS A O 1
ATOM 781 N N . GLY A 1 99 ? -13.753 -8.979 7.038 1.00 97.06 99 GLY A N 1
ATOM 782 C CA . GLY A 1 99 ? -14.006 -8.417 8.356 1.00 97.06 99 GLY A CA 1
ATOM 783 C C . GLY A 1 99 ? -15.366 -8.813 8.919 1.00 97.06 99 GLY A C 1
ATOM 784 O O . GLY A 1 99 ? -16.034 -9.735 8.445 1.00 97.06 99 GLY A O 1
ATOM 785 N N . LYS A 1 100 ? -15.776 -8.089 9.958 1.00 95.62 100 LYS A N 1
ATOM 786 C CA . LYS A 1 100 ? -17.087 -8.222 10.610 1.00 95.62 100 LYS A CA 1
ATOM 787 C C . LYS A 1 100 ? -18.174 -7.383 9.932 1.00 95.62 100 LYS A C 1
ATOM 789 O O . LYS A 1 100 ? -19.351 -7.705 10.066 1.00 95.62 100 LYS A O 1
ATOM 794 N N . THR A 1 101 ? -17.798 -6.315 9.232 1.00 93.19 101 THR A N 1
ATOM 795 C CA . THR A 1 101 ? -18.694 -5.425 8.482 1.00 93.19 101 THR A CA 1
ATOM 796 C C . THR A 1 101 ? -18.497 -5.591 6.972 1.00 93.19 101 THR A C 1
ATOM 798 O O . THR A 1 101 ? -17.561 -6.247 6.517 1.00 93.19 101 THR A O 1
ATOM 801 N N . ASN A 1 102 ? -19.393 -4.997 6.177 1.00 91.62 102 ASN A N 1
ATOM 802 C CA . ASN A 1 102 ? -19.311 -5.032 4.712 1.00 91.62 102 ASN A CA 1
ATOM 803 C C . ASN A 1 102 ? -18.481 -3.886 4.114 1.00 91.62 102 ASN A C 1
ATOM 805 O O . ASN A 1 102 ? -18.190 -3.910 2.920 1.00 91.62 102 ASN A O 1
ATOM 809 N N . SER A 1 103 ? -18.100 -2.897 4.924 1.00 94.75 103 SER A N 1
ATOM 810 C CA . SER A 1 103 ? -17.306 -1.759 4.468 1.00 94.75 103 SER A CA 1
ATOM 811 C C . SER A 1 103 ? -15.817 -2.113 4.375 1.00 94.75 103 SER A C 1
ATOM 813 O O . SER A 1 103 ? -15.349 -3.036 5.046 1.00 94.75 103 SER A O 1
ATOM 815 N N . TRP A 1 104 ? -15.080 -1.387 3.532 1.00 96.75 104 TRP A N 1
ATOM 816 C CA . TRP A 1 104 ? -13.702 -1.716 3.157 1.00 96.75 104 TRP A CA 1
ATOM 817 C C . TRP A 1 104 ? -12.690 -0.690 3.658 1.00 96.75 104 TRP A C 1
ATOM 819 O O . TRP A 1 104 ? -12.917 0.515 3.556 1.00 96.75 104 TRP A O 1
ATOM 829 N N . ILE A 1 105 ? -11.536 -1.174 4.108 1.00 98.19 105 ILE A N 1
ATOM 830 C CA . ILE A 1 105 ? -10.299 -0.397 4.213 1.00 98.19 105 ILE A CA 1
ATOM 831 C C . ILE A 1 105 ? -9.317 -0.988 3.209 1.00 98.19 105 ILE A C 1
ATOM 833 O O . ILE A 1 105 ? -9.169 -2.207 3.118 1.00 98.19 105 ILE A O 1
ATOM 837 N N . ILE A 1 106 ? -8.675 -0.123 2.435 1.00 98.75 106 ILE A N 1
ATOM 838 C CA . ILE A 1 106 ? -7.783 -0.511 1.347 1.00 98.75 106 ILE A CA 1
ATOM 839 C C . ILE A 1 106 ? -6.363 -0.186 1.777 1.00 98.75 106 ILE A C 1
ATOM 841 O O . ILE A 1 106 ? -6.036 0.982 1.920 1.00 98.75 106 ILE A O 1
ATOM 845 N N . ILE A 1 107 ? -5.531 -1.196 1.986 1.00 98.88 107 ILE A N 1
ATOM 846 C CA . ILE A 1 107 ? -4.115 -1.043 2.316 1.00 98.88 107 ILE A CA 1
ATOM 847 C C . ILE A 1 107 ? -3.331 -1.231 1.021 1.00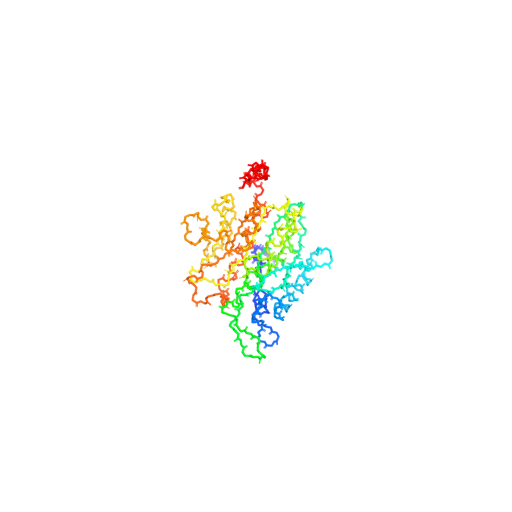 98.88 107 ILE A C 1
ATOM 849 O O . ILE A 1 107 ? -3.448 -2.283 0.388 1.00 98.88 107 ILE A O 1
ATOM 853 N N . SER A 1 108 ? -2.571 -0.220 0.612 1.00 98.81 108 SER A N 1
ATOM 854 C CA . SER A 1 108 ? -1.857 -0.220 -0.663 1.00 98.81 108 SER A CA 1
ATOM 855 C C . SER A 1 108 ? -0.374 0.086 -0.529 1.00 98.81 108 SER A C 1
ATOM 857 O O . SER A 1 108 ? 0.049 0.773 0.396 1.00 98.81 108 SER A O 1
ATOM 859 N N . ALA A 1 109 ? 0.394 -0.443 -1.475 1.00 98.44 109 ALA A N 1
ATOM 860 C CA . ALA A 1 109 ? 1.782 -0.090 -1.747 1.00 98.44 109 ALA A CA 1
ATOM 861 C C . ALA A 1 109 ? 2.070 -0.422 -3.217 1.00 98.44 109 ALA A C 1
ATOM 863 O O . ALA A 1 109 ? 1.535 -1.412 -3.723 1.00 98.44 109 ALA A O 1
ATOM 864 N N . HIS A 1 110 ? 2.907 0.341 -3.910 1.00 97.25 110 HIS A N 1
ATOM 865 C CA . HIS A 1 110 ? 3.324 -0.041 -5.259 1.00 97.25 110 HIS A CA 1
ATOM 866 C C . HIS A 1 110 ? 4.524 -0.994 -5.215 1.00 97.25 110 HIS A C 1
ATOM 868 O O . HIS A 1 110 ? 5.305 -0.996 -4.265 1.00 97.25 110 HIS A O 1
ATOM 874 N N . TYR A 1 111 ? 4.656 -1.861 -6.219 1.00 94.25 111 TYR A N 1
ATOM 875 C CA . TYR A 1 111 ? 5.768 -2.816 -6.299 1.00 94.25 111 TYR A CA 1
ATOM 876 C C . TYR A 1 111 ? 6.671 -2.599 -7.513 1.00 94.25 111 TYR A C 1
ATOM 878 O O . TYR A 1 111 ? 7.752 -3.197 -7.571 1.00 94.25 111 TYR A O 1
ATOM 886 N N . ASP A 1 112 ? 6.258 -1.778 -8.478 1.00 90.19 112 ASP A N 1
ATOM 887 C CA . ASP A 1 112 ? 7.124 -1.320 -9.558 1.00 90.19 112 ASP A CA 1
ATOM 888 C C . ASP A 1 112 ? 8.212 -0.377 -9.032 1.00 90.19 112 ASP A C 1
ATOM 890 O O . ASP A 1 112 ? 8.191 0.058 -7.882 1.00 90.19 112 ASP A O 1
ATOM 894 N N . ASN A 1 113 ? 9.208 -0.108 -9.870 1.00 84.12 113 ASN A N 1
ATOM 895 C CA . ASN A 1 113 ? 10.194 0.936 -9.632 1.00 84.12 113 ASN A CA 1
ATOM 896 C C . ASN A 1 113 ? 10.476 1.687 -10.929 1.00 84.12 113 ASN A C 1
ATOM 898 O O . ASN A 1 113 ? 10.175 1.197 -12.024 1.00 84.12 113 ASN A O 1
ATOM 902 N N . LEU A 1 114 ? 11.106 2.858 -10.806 1.00 76.31 114 LEU A N 1
ATOM 903 C CA . LEU A 1 114 ? 11.542 3.607 -11.975 1.00 76.31 114 LEU A CA 1
ATOM 904 C C . LEU A 1 114 ? 12.438 2.753 -12.858 1.00 76.31 114 LEU A C 1
ATOM 906 O O . LEU A 1 114 ? 13.331 2.032 -12.399 1.00 76.31 114 LEU A O 1
ATOM 910 N N . LYS A 1 115 ? 12.262 2.939 -14.163 1.00 66.00 115 LYS A N 1
ATOM 911 C CA . LYS A 1 115 ? 13.141 2.349 -15.158 1.00 66.00 115 LYS A CA 1
ATOM 912 C C . LYS A 1 115 ? 14.596 2.776 -14.910 1.00 66.00 115 LYS A C 1
ATOM 914 O O . LYS A 1 115 ? 14.914 3.961 -14.979 1.00 66.00 115 LYS A O 1
ATOM 919 N N . GLY A 1 116 ? 15.488 1.804 -14.716 1.00 60.66 116 GLY A N 1
ATOM 920 C CA . GLY A 1 116 ? 16.935 2.047 -14.701 1.00 60.66 116 GLY A CA 1
ATOM 921 C C . GLY A 1 116 ? 17.478 2.542 -16.053 1.00 60.66 116 GLY A C 1
ATOM 922 O O . GLY A 1 116 ? 16.842 2.372 -17.103 1.00 60.66 116 GLY A O 1
ATOM 923 N N . ALA A 1 117 ? 18.673 3.145 -16.044 1.00 49.91 117 ALA A N 1
ATOM 924 C CA . ALA A 1 117 ? 19.406 3.485 -17.269 1.00 49.91 117 ALA A CA 1
ATOM 925 C C . ALA A 1 117 ? 19.623 2.224 -18.134 1.00 49.91 117 ALA A C 1
ATOM 927 O O . ALA A 1 117 ? 19.754 1.134 -17.578 1.00 49.91 117 ALA A O 1
ATOM 928 N N . PRO A 1 118 ? 19.644 2.317 -19.480 1.00 45.34 118 PRO A N 1
ATOM 929 C CA . PRO A 1 118 ? 19.808 1.138 -20.324 1.00 45.34 118 PRO A CA 1
ATOM 930 C C . PRO A 1 118 ? 21.171 0.490 -20.066 1.00 45.34 118 PRO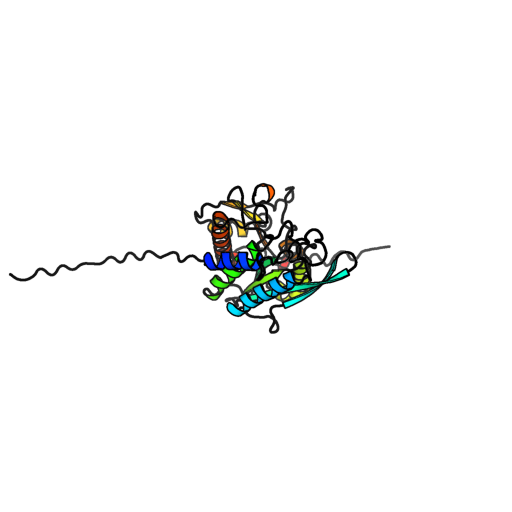 A C 1
ATOM 932 O O . PRO A 1 118 ? 22.210 1.087 -20.335 1.00 45.34 118 PRO A O 1
ATOM 935 N N . ALA A 1 119 ? 21.160 -0.743 -19.570 1.00 40.72 119 ALA A N 1
ATOM 936 C CA . ALA A 1 119 ? 22.335 -1.589 -19.564 1.00 40.72 119 ALA A CA 1
ATOM 937 C C . ALA A 1 119 ? 22.474 -2.230 -20.946 1.00 40.72 119 ALA A C 1
ATOM 939 O O . ALA A 1 119 ? 21.487 -2.508 -21.638 1.00 40.72 119 ALA A O 1
ATOM 940 N N . TYR A 1 120 ? 23.722 -2.407 -21.362 1.00 34.44 120 TYR A N 1
ATOM 941 C CA . TYR A 1 120 ? 24.081 -3.098 -22.590 1.00 34.44 120 TYR A CA 1
ATOM 942 C C . TYR A 1 120 ? 23.438 -4.494 -22.629 1.00 34.44 120 TYR A C 1
ATOM 944 O O . TYR A 1 120 ? 23.219 -5.125 -21.597 1.00 34.44 120 TYR A O 1
ATOM 952 N N . ALA A 1 121 ? 23.087 -4.947 -23.834 1.00 33.22 121 ALA A N 1
ATOM 953 C CA . ALA A 1 121 ? 22.304 -6.156 -24.069 1.00 33.22 121 ALA A CA 1
ATOM 954 C C . ALA A 1 121 ? 22.774 -7.359 -23.223 1.00 33.22 121 ALA A C 1
ATOM 956 O O . ALA A 1 121 ? 23.900 -7.824 -23.381 1.00 33.22 121 ALA A O 1
ATOM 957 N N . GLY A 1 122 ? 21.886 -7.877 -22.366 1.00 40.59 122 GLY A N 1
ATOM 958 C CA . GLY A 1 122 ? 22.103 -9.111 -21.602 1.00 40.59 122 GLY A CA 1
ATOM 959 C C . GLY A 1 122 ? 22.055 -8.981 -20.078 1.00 40.59 122 GLY A C 1
ATOM 960 O O . GLY A 1 122 ? 22.071 -10.015 -19.415 1.00 40.59 122 GLY A O 1
ATOM 961 N N . THR A 1 123 ? 21.949 -7.775 -19.512 1.00 45.38 123 THR A N 1
ATOM 962 C CA . THR A 1 123 ? 21.831 -7.590 -18.055 1.00 45.38 123 THR A CA 1
ATOM 963 C C . THR A 1 123 ? 20.498 -6.953 -17.658 1.00 45.38 123 THR A C 1
ATOM 965 O O . THR A 1 123 ? 19.998 -6.041 -18.324 1.00 45.38 123 THR A O 1
ATOM 968 N N . ASP A 1 124 ? 19.901 -7.454 -16.570 1.00 49.16 124 ASP A N 1
ATOM 969 C CA . ASP A 1 124 ? 18.851 -6.722 -15.861 1.00 49.16 124 ASP A CA 1
ATOM 970 C C . ASP A 1 124 ? 19.499 -5.424 -15.337 1.00 49.16 124 ASP A C 1
ATOM 972 O O . ASP A 1 124 ? 20.575 -5.438 -14.746 1.00 49.16 124 ASP A O 1
ATOM 976 N N . THR A 1 125 ? 18.912 -4.271 -15.654 1.00 54.22 125 THR A N 1
ATOM 977 C CA . THR A 1 125 ? 19.433 -2.962 -15.231 1.00 54.22 125 THR A CA 1
ATOM 978 C C . THR A 1 125 ? 19.201 -2.752 -13.739 1.00 54.22 125 THR A C 1
ATOM 980 O O . THR A 1 125 ? 18.078 -2.972 -13.281 1.00 54.22 125 THR A O 1
ATOM 983 N N . VAL A 1 126 ? 20.182 -2.212 -13.015 1.00 52.12 126 VAL A N 1
ATOM 984 C CA . VAL A 1 126 ? 19.963 -1.659 -11.669 1.00 52.12 126 VAL A CA 1
ATOM 985 C C . VAL A 1 126 ? 19.245 -0.309 -11.803 1.00 52.12 126 VAL A C 1
ATOM 987 O O . VAL A 1 126 ? 19.636 0.542 -12.605 1.00 52.12 126 VAL A O 1
ATOM 990 N N . SER A 1 127 ? 18.143 -0.134 -11.073 1.00 55.28 127 SER A N 1
ATOM 991 C CA . SER A 1 127 ? 17.428 1.144 -10.965 1.00 55.28 127 SER A CA 1
ATOM 992 C C . SER A 1 127 ? 18.030 1.988 -9.841 1.00 55.28 127 SER A C 1
ATOM 994 O O . SER A 1 127 ? 18.365 1.441 -8.796 1.00 55.28 127 SER A O 1
ATOM 996 N N . VAL A 1 128 ? 18.086 3.310 -10.036 1.00 51.97 128 VAL A N 1
ATOM 997 C CA . VAL A 1 128 ? 18.492 4.327 -9.037 1.00 51.97 128 VAL A CA 1
ATOM 998 C C . VAL A 1 128 ? 17.510 4.463 -7.860 1.00 51.97 128 VAL A C 1
ATOM 1000 O O . VAL A 1 128 ? 17.720 5.270 -6.965 1.00 51.97 128 VAL A O 1
ATOM 1003 N N . ARG A 1 129 ? 16.398 3.714 -7.875 1.00 60.69 129 ARG A N 1
ATOM 1004 C CA . ARG A 1 129 ? 15.395 3.668 -6.799 1.00 60.69 129 ARG A CA 1
ATOM 1005 C C . ARG A 1 129 ? 14.905 2.242 -6.566 1.00 60.69 129 ARG A C 1
ATOM 1007 O O . ARG A 1 129 ? 13.713 1.966 -6.540 1.00 60.69 129 ARG A O 1
ATOM 1014 N N . HIS A 1 130 ? 15.819 1.274 -6.499 1.00 60.75 130 HIS A N 1
ATOM 1015 C CA . HIS A 1 130 ? 15.423 -0.138 -6.484 1.00 60.75 130 HIS A CA 1
ATOM 1016 C C . HIS A 1 130 ? 14.622 -0.554 -5.233 1.00 60.75 130 HIS A C 1
ATOM 1018 O O . HIS A 1 130 ? 13.883 -1.544 -5.294 1.00 60.75 130 HIS A O 1
ATOM 1024 N N . GLY A 1 131 ? 14.791 0.139 -4.102 1.00 63.69 131 GLY A N 1
ATOM 1025 C CA . GLY A 1 131 ? 14.063 -0.119 -2.857 1.00 63.69 131 GLY A CA 1
ATOM 1026 C C . GLY A 1 131 ? 12.718 0.609 -2.780 1.00 63.69 131 GLY A C 1
ATOM 1027 O O . GLY A 1 131 ? 11.877 0.204 -1.979 1.00 63.69 131 GLY A O 1
ATOM 1028 N N . ASP A 1 132 ? 12.471 1.578 -3.661 1.00 76.62 132 ASP A N 1
ATOM 1029 C CA . ASP A 1 132 ? 11.164 2.183 -3.898 1.00 76.62 132 ASP A CA 1
ATOM 1030 C C . ASP A 1 132 ? 10.273 1.204 -4.690 1.00 76.62 132 ASP A C 1
ATOM 1032 O O . ASP A 1 132 ? 10.632 0.793 -5.795 1.00 76.62 132 ASP A O 1
ATOM 1036 N N . ASN A 1 133 ? 9.169 0.667 -4.172 1.00 90.12 133 ASN A N 1
ATOM 1037 C CA . ASN A 1 133 ? 8.612 0.748 -2.816 1.00 90.12 133 ASN A CA 1
ATOM 1038 C C . ASN A 1 133 ? 8.518 -0.656 -2.174 1.00 90.12 133 ASN A C 1
ATOM 1040 O O . ASN A 1 133 ? 7.497 -1.122 -1.663 1.00 90.12 133 ASN A O 1
ATOM 1044 N N . VAL A 1 134 ? 9.642 -1.377 -2.175 1.00 90.19 134 VAL A N 1
ATOM 1045 C CA . VAL A 1 134 ? 9.775 -2.698 -1.537 1.00 90.19 134 VAL A CA 1
ATOM 1046 C C . VAL A 1 134 ? 9.426 -2.642 -0.051 1.00 90.19 134 VAL A C 1
ATOM 1048 O O . VAL A 1 134 ? 8.815 -3.574 0.478 1.00 90.19 134 VAL A O 1
ATOM 1051 N N . SER A 1 135 ? 9.806 -1.556 0.624 1.00 93.19 135 SER A N 1
ATOM 1052 C CA . SER A 1 135 ? 9.520 -1.367 2.047 1.00 93.19 135 SER A CA 1
ATOM 1053 C C . SER A 1 135 ? 8.012 -1.353 2.340 1.00 93.19 135 SER A C 1
ATOM 1055 O O . SER A 1 135 ? 7.572 -2.052 3.258 1.00 93.19 135 SER A O 1
ATOM 1057 N N . GLY A 1 136 ? 7.207 -0.662 1.523 1.00 96.38 136 GLY A N 1
ATOM 1058 C CA . GLY A 1 136 ? 5.752 -0.644 1.645 1.00 96.38 136 GLY A CA 1
ATOM 1059 C C . GLY A 1 136 ? 5.120 -2.007 1.376 1.00 96.38 136 GLY A C 1
ATOM 1060 O O . GLY A 1 136 ? 4.295 -2.473 2.166 1.00 96.38 136 GLY A O 1
ATOM 1061 N N . VAL A 1 137 ? 5.572 -2.718 0.337 1.00 97.31 137 VAL A N 1
ATOM 1062 C CA . VAL A 1 137 ? 5.087 -4.079 0.038 1.00 97.31 137 VAL A CA 1
ATOM 1063 C C . VAL A 1 137 ? 5.402 -5.050 1.180 1.00 97.31 137 VAL A C 1
ATOM 1065 O O . VAL A 1 137 ? 4.536 -5.820 1.600 1.00 97.31 137 VAL A O 1
ATOM 1068 N N . ALA A 1 138 ? 6.620 -5.013 1.724 1.00 96.56 138 ALA A N 1
ATOM 1069 C CA . ALA A 1 138 ? 7.013 -5.871 2.840 1.00 96.56 138 ALA A CA 1
ATOM 1070 C C . ALA A 1 138 ? 6.201 -5.563 4.114 1.00 96.56 138 ALA A C 1
ATOM 1072 O O . ALA A 1 138 ? 5.756 -6.484 4.806 1.00 96.56 138 ALA A O 1
ATOM 1073 N N . ALA A 1 139 ? 5.928 -4.287 4.396 1.00 97.81 139 ALA A N 1
ATOM 1074 C CA . ALA A 1 139 ? 5.056 -3.889 5.498 1.00 97.81 139 ALA A CA 1
ATOM 1075 C C . ALA A 1 139 ? 3.616 -4.379 5.308 1.00 97.81 139 ALA A C 1
ATOM 1077 O O . ALA A 1 139 ? 3.033 -4.948 6.232 1.00 97.81 139 ALA A O 1
ATOM 1078 N N . MET A 1 140 ? 3.070 -4.251 4.097 1.00 98.69 140 MET A N 1
ATOM 1079 C CA . MET A 1 140 ? 1.751 -4.774 3.745 1.00 98.69 140 MET A CA 1
ATOM 1080 C C . MET A 1 140 ? 1.665 -6.292 3.988 1.00 98.69 140 MET A C 1
ATOM 1082 O O . MET A 1 140 ? 0.708 -6.769 4.602 1.00 98.69 140 MET A O 1
ATOM 1086 N N . LEU A 1 141 ? 2.686 -7.059 3.584 1.00 98.50 141 LEU A N 1
ATOM 1087 C CA . LEU A 1 141 ? 2.778 -8.502 3.846 1.00 98.50 141 LEU A CA 1
ATOM 1088 C C . LEU A 1 141 ? 2.829 -8.827 5.350 1.00 98.50 141 LEU A C 1
ATOM 1090 O O . LEU A 1 141 ? 2.181 -9.775 5.807 1.00 98.50 141 LEU A O 1
ATOM 1094 N N . ALA A 1 142 ? 3.543 -8.029 6.146 1.00 97.75 142 ALA A N 1
ATOM 1095 C CA . ALA A 1 142 ? 3.559 -8.182 7.600 1.00 97.75 142 ALA A CA 1
ATOM 1096 C C . ALA A 1 142 ? 2.184 -7.889 8.230 1.00 97.75 142 ALA A C 1
ATOM 1098 O O . ALA A 1 142 ? 1.736 -8.626 9.115 1.00 97.75 142 ALA A O 1
ATOM 1099 N N . MET A 1 143 ? 1.475 -6.869 7.741 1.00 98.38 143 MET A N 1
ATOM 1100 C CA . MET A 1 143 ? 0.121 -6.537 8.192 1.00 98.38 143 MET A CA 1
ATOM 1101 C C . MET A 1 143 ? -0.875 -7.654 7.864 1.00 98.38 143 MET A C 1
ATOM 1103 O O . MET A 1 143 ? -1.661 -8.033 8.734 1.00 98.38 143 MET A O 1
ATOM 1107 N N . ILE A 1 144 ? -0.807 -8.243 6.663 1.00 98.31 144 ILE A N 1
ATOM 1108 C CA . ILE A 1 144 ? -1.604 -9.426 6.296 1.00 98.31 144 ILE A CA 1
ATOM 1109 C C . ILE A 1 144 ? -1.411 -10.529 7.338 1.00 98.31 144 ILE A C 1
ATOM 1111 O O . ILE A 1 144 ? -2.391 -11.049 7.872 1.00 98.31 144 ILE A O 1
ATOM 1115 N N . SER A 1 145 ? -0.157 -10.873 7.653 1.00 96.56 145 SER A N 1
ATOM 1116 C CA . SER A 1 145 ? 0.164 -11.915 8.634 1.00 96.56 145 SER A CA 1
ATOM 1117 C C . SER A 1 145 ? -0.514 -11.648 9.982 1.00 96.56 145 SER A C 1
ATOM 1119 O O . SER A 1 145 ? -1.091 -12.563 10.578 1.00 96.56 145 SER A O 1
ATOM 1121 N N . TRP A 1 146 ? -0.517 -10.395 10.446 1.00 97.12 146 TRP A N 1
ATOM 1122 C CA . TRP A 1 146 ? -1.201 -10.016 11.681 1.00 97.12 146 TRP A CA 1
ATOM 1123 C C . TRP A 1 146 ? -2.726 -10.169 11.580 1.00 97.12 146 TRP A C 1
ATOM 1125 O O . TRP A 1 146 ? -3.322 -10.855 12.415 1.00 97.12 146 TRP A O 1
ATOM 1135 N N . PHE A 1 147 ? -3.361 -9.599 10.552 1.00 97.62 147 PHE A N 1
ATOM 1136 C CA . PHE A 1 147 ? -4.823 -9.608 10.395 1.00 97.62 147 PHE A CA 1
ATOM 1137 C C . PHE A 1 147 ? -5.392 -10.991 10.044 1.00 97.62 147 PHE A C 1
ATOM 1139 O O . PHE A 1 147 ? -6.550 -11.281 10.341 1.00 97.62 147 PHE A O 1
ATOM 1146 N N . LYS A 1 148 ? -4.584 -11.906 9.496 1.00 95.12 148 LYS A N 1
ATOM 1147 C CA . LYS A 1 148 ? -4.978 -13.315 9.333 1.00 95.12 148 LYS A CA 1
ATOM 1148 C C . LYS A 1 148 ? -5.197 -14.025 10.669 1.00 95.12 148 LYS A C 1
ATOM 1150 O O . LYS A 1 148 ? -6.001 -14.952 10.725 1.00 95.12 148 LYS A O 1
ATOM 1155 N N . ARG A 1 149 ? -4.507 -13.592 11.730 1.00 95.00 149 ARG A N 1
ATOM 1156 C CA . ARG A 1 149 ? -4.675 -14.103 13.102 1.00 95.00 149 ARG A CA 1
ATOM 1157 C C . ARG A 1 149 ? -5.672 -13.287 13.928 1.00 95.00 149 ARG A C 1
ATOM 1159 O O . ARG A 1 149 ? -6.151 -13.771 14.947 1.00 95.00 149 ARG A O 1
ATOM 1166 N N . HIS A 1 150 ? -5.997 -12.073 13.489 1.00 95.62 150 HIS A N 1
ATOM 1167 C CA . HIS A 1 150 ? -6.846 -11.132 14.214 1.00 95.62 150 HIS A CA 1
ATOM 1168 C C . HIS A 1 150 ? -7.897 -10.557 13.270 1.00 95.62 150 HIS A C 1
ATOM 1170 O O . HIS A 1 150 ? -7.624 -9.622 12.520 1.00 95.62 150 HIS A O 1
ATOM 1176 N N . GLN A 1 151 ? -9.106 -11.121 13.310 1.00 95.44 151 GLN A N 1
ATOM 1177 C CA . GLN A 1 151 ? -10.170 -10.724 12.393 1.00 95.44 151 GLN A CA 1
ATO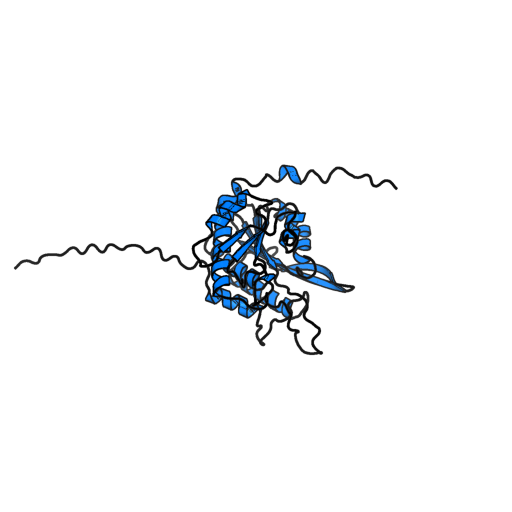M 1178 C C . GLN A 1 151 ? -10.469 -9.212 12.501 1.00 95.44 151 GLN A C 1
ATOM 1180 O O . GLN A 1 151 ? -10.849 -8.755 13.589 1.00 95.44 151 GLN A O 1
ATOM 1185 N N . PRO A 1 152 ? -10.350 -8.454 11.394 1.00 97.31 152 PRO A N 1
ATOM 1186 C CA . PRO A 1 152 ? -10.606 -7.017 11.381 1.00 97.31 152 PRO A CA 1
ATOM 1187 C C . PRO A 1 152 ? -12.100 -6.696 11.508 1.00 97.31 152 PRO A C 1
ATOM 1189 O O . PRO A 1 152 ? -12.971 -7.542 11.271 1.00 97.31 152 PRO A O 1
ATOM 1192 N N . ARG A 1 153 ? -12.420 -5.455 11.882 1.00 96.25 153 ARG A N 1
ATOM 1193 C CA . ARG A 1 153 ? -13.796 -4.946 11.864 1.00 96.25 153 ARG A CA 1
ATOM 1194 C C . ARG A 1 153 ? -14.264 -4.770 10.423 1.00 96.25 153 ARG 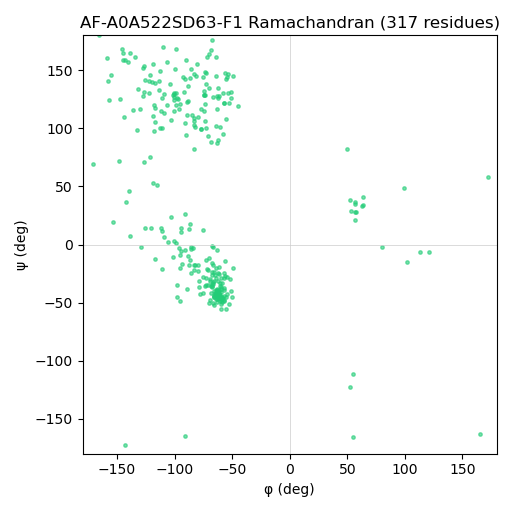A C 1
ATOM 1196 O O . ARG A 1 153 ? -15.321 -5.294 10.088 1.00 96.25 153 ARG A O 1
ATOM 1203 N N . HIS A 1 154 ? -13.489 -4.093 9.590 1.00 97.06 154 HIS A N 1
ATOM 1204 C CA . HIS A 1 154 ? -13.771 -3.878 8.174 1.00 97.06 154 HIS A CA 1
ATOM 1205 C C . HIS A 1 154 ? -13.172 -4.985 7.316 1.00 97.06 154 HIS A C 1
ATOM 1207 O O . HIS A 1 154 ? -12.227 -5.662 7.718 1.00 97.06 154 HIS A O 1
ATOM 1213 N N . ASN A 1 155 ? -13.701 -5.168 6.109 1.00 97.94 155 ASN A N 1
ATOM 1214 C CA . ASN A 1 155 ? -12.979 -5.937 5.108 1.00 97.94 155 ASN A CA 1
ATOM 1215 C C . ASN A 1 155 ? -11.671 -5.207 4.788 1.00 97.94 155 ASN A C 1
ATOM 1217 O O . ASN A 1 155 ? -11.692 -4.017 4.473 1.00 97.94 155 ASN A O 1
ATOM 1221 N N . LEU A 1 156 ? -10.545 -5.912 4.856 1.00 98.69 156 LEU A N 1
ATOM 1222 C CA . LEU A 1 156 ? -9.252 -5.355 4.474 1.00 98.69 156 LEU A CA 1
ATOM 1223 C C . LEU A 1 156 ? -8.902 -5.841 3.077 1.00 98.69 156 LEU A C 1
ATOM 1225 O O . LEU A 1 156 ? -8.711 -7.041 2.869 1.00 98.69 156 LEU A O 1
ATOM 1229 N N . LEU A 1 157 ? -8.841 -4.910 2.133 1.00 98.75 157 LEU A N 1
ATOM 1230 C CA . LEU A 1 157 ? -8.344 -5.146 0.787 1.00 98.75 157 LEU A CA 1
ATOM 1231 C C . LEU A 1 157 ? -6.873 -4.744 0.736 1.00 98.75 157 LEU A C 1
ATOM 1233 O O . LEU A 1 157 ? -6.548 -3.590 0.986 1.00 98.75 157 LEU A O 1
ATOM 1237 N N . PHE A 1 158 ? -6.001 -5.681 0.394 1.00 98.88 158 PHE A N 1
ATOM 1238 C CA . PHE A 1 158 ? -4.579 -5.440 0.189 1.00 98.88 158 PHE A CA 1
ATOM 1239 C C . PHE A 1 158 ? -4.315 -5.335 -1.306 1.00 98.88 158 PHE A C 1
ATOM 1241 O O . PHE A 1 158 ? -4.715 -6.234 -2.053 1.00 98.88 158 PHE A O 1
ATOM 1248 N N . VAL A 1 159 ? -3.670 -4.252 -1.739 1.00 98.81 159 VAL A N 1
ATOM 1249 C CA . VAL A 1 159 ? -3.383 -4.001 -3.154 1.00 98.81 159 VAL A CA 1
ATOM 1250 C C . VAL A 1 159 ? -1.915 -3.645 -3.353 1.00 98.81 159 VAL A C 1
ATOM 1252 O O . VAL A 1 159 ? -1.464 -2.606 -2.882 1.00 98.81 159 VAL A O 1
ATOM 1255 N N . ALA A 1 160 ? -1.188 -4.489 -4.087 1.00 98.69 160 ALA A N 1
ATOM 1256 C CA . ALA A 1 160 ? 0.104 -4.119 -4.649 1.00 98.69 160 ALA A CA 1
ATOM 1257 C C . ALA A 1 160 ? -0.118 -3.489 -6.034 1.00 98.69 160 ALA A C 1
ATOM 1259 O O . ALA A 1 160 ? -0.548 -4.191 -6.958 1.00 98.69 160 ALA A O 1
ATOM 1260 N N . PHE A 1 161 ? 0.127 -2.188 -6.176 1.00 98.62 161 PHE A N 1
ATOM 1261 C CA . PHE A 1 161 ? -0.050 -1.472 -7.442 1.00 98.62 161 PHE A CA 1
ATOM 1262 C C . PHE A 1 161 ? 1.167 -1.613 -8.361 1.00 98.62 161 PHE A C 1
ATOM 1264 O O . PHE A 1 161 ? 2.297 -1.732 -7.897 1.00 98.62 161 PHE A O 1
ATOM 1271 N N . ASP A 1 162 ? 0.902 -1.631 -9.666 1.00 96.94 162 ASP A N 1
ATOM 1272 C CA . ASP A 1 162 ? 1.912 -1.611 -10.727 1.00 96.94 162 ASP A CA 1
ATOM 1273 C C . ASP A 1 162 ? 1.810 -0.278 -11.482 1.00 96.94 162 ASP A C 1
ATOM 1275 O O . ASP A 1 162 ? 0.719 0.280 -11.630 1.00 96.94 162 ASP A O 1
ATOM 1279 N N . GLY A 1 163 ? 2.921 0.216 -12.010 1.00 93.88 163 GLY A N 1
ATOM 1280 C CA . GLY A 1 163 ? 2.989 1.460 -12.776 1.00 93.88 163 GLY A CA 1
ATOM 1281 C C . GLY A 1 163 ? 2.612 2.731 -12.014 1.00 93.88 163 GLY A C 1
ATOM 1282 O O . GLY A 1 163 ? 2.032 3.648 -12.608 1.00 93.88 163 GLY A O 1
ATOM 1283 N N . GLU A 1 164 ? 2.909 2.790 -10.717 1.00 93.44 164 GLU A N 1
ATOM 1284 C CA . GLU A 1 164 ? 2.860 4.028 -9.931 1.00 93.44 164 GLU A CA 1
ATOM 1285 C C . GLU A 1 164 ? 3.813 5.066 -10.546 1.00 93.44 164 GLU A C 1
ATOM 1287 O O . GLU A 1 164 ? 3.401 6.182 -10.880 1.00 93.44 164 GLU A O 1
ATOM 1292 N N . GLN A 1 165 ? 5.020 4.618 -10.891 1.00 85.94 165 GLN A N 1
ATOM 1293 C CA . GLN A 1 165 ? 6.126 5.454 -11.355 1.00 85.94 165 GLN A CA 1
ATOM 1294 C C . GLN A 1 165 ? 5.923 5.989 -12.785 1.00 85.94 165 GLN A C 1
ATOM 1296 O O . GLN A 1 165 ? 6.598 6.918 -13.236 1.00 85.94 165 GLN A O 1
ATOM 1301 N N . GLU A 1 166 ? 4.947 5.443 -13.518 1.00 88.88 166 GLU A N 1
ATOM 1302 C CA . GLU A 1 166 ? 4.495 5.958 -14.814 1.00 88.88 166 GLU A CA 1
ATOM 1303 C C . GLU A 1 166 ? 3.294 6.908 -14.702 1.00 88.88 166 GLU A C 1
ATOM 1305 O O . GLU A 1 166 ? 2.661 7.232 -15.710 1.00 88.88 166 GLU A O 1
ATOM 1310 N N . GLY A 1 167 ? 2.987 7.388 -13.496 1.00 92.38 167 GLY A N 1
ATOM 1311 C CA . GLY A 1 167 ? 1.926 8.353 -13.234 1.00 92.38 167 GLY A CA 1
ATOM 1312 C C . GLY A 1 167 ? 0.644 7.706 -12.721 1.00 92.38 167 GLY A C 1
ATOM 1313 O O . GLY A 1 167 ? -0.446 8.033 -13.212 1.00 92.38 167 GLY A O 1
ATOM 1314 N N . LEU A 1 168 ? 0.769 6.831 -11.719 1.00 96.19 168 LEU A N 1
ATOM 1315 C CA . LEU A 1 168 ? -0.328 6.209 -10.969 1.00 96.19 168 LEU A CA 1
ATOM 1316 C C . LEU A 1 168 ? -1.223 5.306 -11.833 1.00 96.19 168 LEU A C 1
ATOM 1318 O O . LEU A 1 168 ? -2.442 5.260 -11.659 1.00 96.19 168 LEU A O 1
ATOM 1322 N N . MET A 1 169 ? -0.650 4.632 -12.833 1.00 97.50 169 MET A N 1
ATOM 1323 C CA . MET A 1 169 ? -1.423 3.917 -13.855 1.00 97.50 169 MET A CA 1
ATOM 1324 C C . MET A 1 169 ? -2.231 2.761 -13.255 1.00 97.50 169 MET A C 1
ATOM 1326 O O . MET A 1 169 ? -3.409 2.601 -13.591 1.00 97.50 169 MET A O 1
ATOM 1330 N N . GLY A 1 170 ? -1.640 2.005 -12.326 1.00 98.25 170 GLY A N 1
ATOM 1331 C CA . GLY A 1 170 ? -2.312 0.910 -11.630 1.00 98.25 170 GLY A CA 1
ATOM 1332 C C . GLY A 1 170 ? -3.441 1.374 -10.723 1.00 98.25 170 GLY A C 1
ATOM 1333 O O . GLY A 1 170 ? -4.560 0.865 -10.843 1.00 98.25 170 GLY A O 1
ATOM 1334 N N . SER A 1 171 ? -3.201 2.359 -9.855 1.00 98.56 171 SER A N 1
ATOM 1335 C CA . SER A 1 171 ? -4.234 2.866 -8.94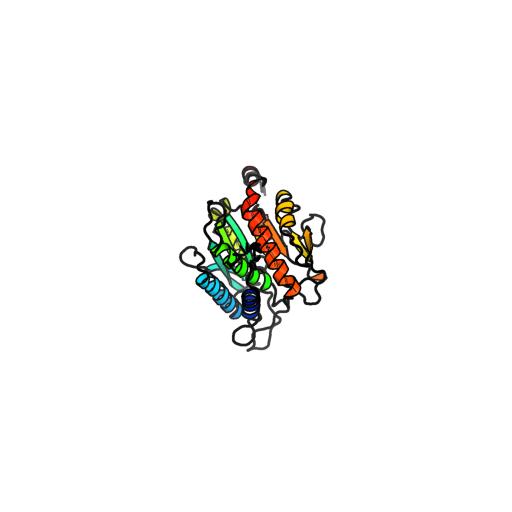3 1.00 98.56 171 SER A CA 1
ATOM 1336 C C . SER A 1 171 ? -5.364 3.590 -9.682 1.00 98.56 171 SER A C 1
ATOM 1338 O O . SER A 1 171 ? -6.534 3.378 -9.350 1.00 98.56 171 SER A O 1
ATOM 1340 N N . LYS A 1 172 ? -5.073 4.332 -10.762 1.00 98.44 172 LYS A N 1
ATOM 1341 C CA . LYS A 1 172 ? -6.106 4.902 -11.650 1.00 98.44 172 LYS A CA 1
ATOM 1342 C C . LYS A 1 172 ? -6.975 3.813 -12.274 1.00 98.44 172 LYS A C 1
ATOM 1344 O O . LYS A 1 172 ? -8.204 3.904 -12.225 1.00 98.44 172 LYS A O 1
ATOM 1349 N N . ALA A 1 173 ? -6.361 2.765 -12.826 1.00 98.50 173 ALA A N 1
ATOM 1350 C CA . ALA A 1 173 ? -7.095 1.647 -13.416 1.00 98.50 173 ALA A CA 1
ATOM 1351 C C . ALA A 1 173 ? -7.946 0.904 -12.371 1.00 98.50 173 ALA A C 1
ATOM 1353 O O . ALA A 1 173 ? -9.106 0.568 -12.633 1.00 98.50 173 ALA A O 1
ATOM 1354 N N . PHE A 1 174 ? -7.411 0.691 -11.167 1.00 98.56 174 PHE A N 1
ATOM 1355 C CA . PHE A 1 174 ? -8.135 0.061 -10.064 1.00 98.56 174 PHE A CA 1
ATOM 1356 C C . PHE A 1 174 ? -9.371 0.868 -9.665 1.00 98.56 174 PHE A C 1
ATOM 1358 O O . PHE A 1 174 ? -10.468 0.308 -9.590 1.00 98.56 174 PHE A O 1
ATOM 1365 N N . VAL A 1 175 ? -9.220 2.183 -9.475 1.00 98.12 175 VAL A N 1
ATOM 1366 C CA . VAL A 1 175 ? -10.322 3.077 -9.098 1.00 98.12 175 VAL A CA 1
ATOM 1367 C C . VAL A 1 175 ? -11.419 3.103 -10.160 1.00 98.12 175 VAL A C 1
ATOM 1369 O O . VAL A 1 175 ? -12.609 3.042 -9.842 1.00 98.12 175 VAL A O 1
ATOM 1372 N N . GLN A 1 176 ? -11.036 3.120 -11.437 1.00 97.06 176 GLN A N 1
ATOM 1373 C CA . GLN A 1 176 ? -11.986 3.112 -12.548 1.00 97.06 176 GLN A CA 1
ATOM 1374 C C . GLN A 1 176 ? -12.770 1.800 -12.669 1.00 97.06 176 GLN A C 1
ATOM 1376 O O . GLN A 1 176 ? -13.947 1.830 -13.035 1.00 97.06 176 GLN A O 1
ATOM 1381 N N . THR A 1 177 ? -12.142 0.662 -12.375 1.00 96.38 177 THR A N 1
ATOM 1382 C CA . THR A 1 177 ? -12.731 -0.673 -12.593 1.00 96.38 177 THR A CA 1
ATOM 1383 C C . THR A 1 177 ? -13.408 -1.256 -11.353 1.00 96.38 177 THR A C 1
ATOM 1385 O O . THR A 1 177 ? -14.290 -2.099 -11.484 1.00 96.38 177 THR A O 1
ATOM 1388 N N . SER A 1 178 ? -13.071 -0.773 -10.154 1.00 96.31 178 SER A N 1
ATOM 1389 C CA . SER A 1 178 ? -13.551 -1.325 -8.875 1.00 96.31 178 SER A CA 1
ATOM 1390 C C . SER A 1 178 ? -14.660 -0.490 -8.225 1.00 96.31 178 SER A C 1
ATOM 1392 O O . SER A 1 178 ? -14.858 -0.558 -7.012 1.00 96.31 178 SER A O 1
ATOM 1394 N N . LYS A 1 179 ? -15.403 0.304 -9.012 1.00 93.62 179 LYS A N 1
ATOM 1395 C CA . LYS A 1 179 ? -16.383 1.295 -8.521 1.00 93.62 179 LYS A CA 1
ATOM 1396 C C . LYS A 1 179 ? -17.386 0.735 -7.512 1.00 93.62 179 LYS A C 1
ATOM 1398 O O . LYS A 1 179 ? -17.699 1.416 -6.541 1.00 93.62 179 LYS A O 1
ATOM 1403 N N . ASP A 1 180 ? -17.876 -0.486 -7.715 1.00 91.69 180 ASP A N 1
ATOM 1404 C CA . ASP A 1 180 ? -18.862 -1.090 -6.813 1.00 91.69 180 ASP A CA 1
ATOM 1405 C C . ASP A 1 180 ? -18.285 -1.424 -5.435 1.00 91.69 180 ASP A C 1
ATOM 1407 O O . ASP A 1 180 ? -18.912 -1.107 -4.429 1.00 91.69 180 ASP A O 1
ATOM 1411 N N . LEU A 1 181 ? -17.065 -1.970 -5.368 1.00 93.50 181 LEU A N 1
ATOM 1412 C CA . LEU A 1 181 ? -16.355 -2.160 -4.098 1.00 93.50 181 LEU A CA 1
ATOM 1413 C C . LEU A 1 181 ? -16.070 -0.807 -3.447 1.00 93.50 181 LEU A C 1
ATOM 1415 O O . LEU A 1 181 ? -16.281 -0.615 -2.249 1.00 93.50 181 LEU A O 1
ATOM 1419 N N . LEU A 1 182 ? -15.636 0.157 -4.259 1.00 94.88 182 LEU A N 1
ATOM 1420 C CA . LEU A 1 182 ? -15.285 1.483 -3.785 1.00 94.88 182 LEU A CA 1
ATOM 1421 C C . LEU A 1 182 ? -16.477 2.274 -3.270 1.00 94.88 182 LEU A C 1
ATOM 1423 O O . LEU A 1 182 ? -16.231 3.213 -2.531 1.00 94.88 182 LEU A O 1
ATOM 1427 N N . LYS A 1 183 ? -17.739 1.914 -3.551 1.00 92.69 183 LYS A N 1
ATOM 1428 C CA . LYS A 1 183 ? -18.917 2.511 -2.882 1.00 92.69 183 LYS A CA 1
ATOM 1429 C C . LYS A 1 183 ? -18.886 2.312 -1.365 1.00 92.69 183 LYS A C 1
ATOM 1431 O O . LYS A 1 183 ? -19.291 3.205 -0.628 1.00 92.69 183 LYS A O 1
ATOM 1436 N N . GLU A 1 184 ? -18.337 1.184 -0.925 1.00 93.94 184 GLU A N 1
ATOM 1437 C CA . GLU A 1 184 ? -18.264 0.766 0.476 1.00 93.94 184 GLU A CA 1
ATOM 1438 C C . GLU A 1 184 ? -16.881 1.016 1.109 1.00 93.94 184 GLU A C 1
ATOM 1440 O O . GLU A 1 184 ? -16.653 0.666 2.270 1.00 93.94 184 GLU A O 1
ATOM 1445 N N . ALA A 1 185 ? -15.944 1.621 0.369 1.00 94.75 185 ALA A N 1
ATOM 1446 C CA . ALA A 1 185 ? -14.618 1.960 0.879 1.00 94.75 185 ALA A CA 1
ATOM 1447 C C . ALA A 1 185 ? -14.665 3.156 1.842 1.00 94.75 185 ALA A C 1
ATOM 1449 O O . ALA A 1 185 ? -15.208 4.219 1.528 1.00 94.75 185 ALA A O 1
ATOM 1450 N N . ARG A 1 186 ? -14.070 2.988 3.021 1.00 95.00 186 ARG A N 1
ATOM 1451 C CA . ARG A 1 186 ? -14.007 4.002 4.081 1.00 95.00 186 ARG A CA 1
ATOM 1452 C C . ARG A 1 186 ? -12.696 4.763 4.080 1.00 95.00 186 ARG A C 1
ATOM 1454 O O . ARG A 1 186 ? -12.699 5.949 4.383 1.00 95.00 186 ARG A O 1
ATOM 1461 N N . LEU A 1 187 ? -11.607 4.079 3.743 1.00 96.62 187 LEU A N 1
ATOM 1462 C CA . LEU A 1 187 ? -10.261 4.619 3.824 1.00 96.62 187 LEU A CA 1
ATOM 1463 C C . LEU A 1 187 ? -9.320 3.857 2.886 1.00 96.62 187 LEU A C 1
ATOM 1465 O O . LEU A 1 187 ? -9.395 2.628 2.807 1.00 96.62 187 LEU A O 1
ATOM 1469 N N . ASN A 1 188 ? -8.410 4.574 2.238 1.00 98.50 188 ASN A N 1
ATOM 1470 C CA . ASN A 1 188 ? -7.168 4.031 1.707 1.00 98.50 188 ASN A CA 1
ATOM 1471 C C . ASN A 1 188 ? -6.002 4.354 2.659 1.00 98.50 188 ASN A C 1
ATOM 1473 O O . ASN A 1 188 ? -5.847 5.485 3.100 1.00 98.50 188 ASN A O 1
ATOM 1477 N N . ILE A 1 189 ? -5.198 3.358 3.004 1.00 98.69 189 ILE A N 1
ATOM 1478 C CA . ILE A 1 189 ? -3.939 3.514 3.724 1.00 98.69 189 ILE A CA 1
ATOM 1479 C C . ILE A 1 189 ? -2.846 3.165 2.721 1.00 98.69 189 ILE A C 1
ATOM 1481 O O . ILE A 1 189 ? -2.624 1.983 2.457 1.00 98.69 189 ILE A O 1
ATOM 1485 N N . ASN A 1 190 ? -2.210 4.178 2.140 1.00 98.75 190 ASN A N 1
ATOM 1486 C CA . ASN A 1 190 ? -1.075 3.984 1.250 1.00 98.75 190 ASN A CA 1
ATOM 1487 C C . ASN A 1 190 ? 0.227 3.961 2.056 1.00 98.75 190 ASN A C 1
ATOM 1489 O O . ASN A 1 190 ? 0.408 4.761 2.975 1.00 98.75 190 ASN A O 1
ATOM 1493 N N . ILE A 1 191 ? 1.113 3.023 1.741 1.00 98.31 191 ILE A N 1
ATOM 1494 C CA . ILE A 1 191 ? 2.412 2.866 2.388 1.00 98.31 191 ILE A CA 1
ATOM 1495 C C . ILE A 1 191 ? 3.463 3.043 1.309 1.00 98.31 191 ILE A C 1
ATOM 1497 O O . ILE A 1 191 ? 3.592 2.186 0.434 1.00 98.31 191 ILE A O 1
ATOM 1501 N N . ASP A 1 192 ? 4.195 4.144 1.383 1.00 94.31 192 ASP A N 1
ATOM 1502 C CA . ASP A 1 192 ? 5.116 4.552 0.339 1.00 94.31 192 ASP A CA 1
ATOM 1503 C C . ASP A 1 192 ? 6.433 5.036 0.920 1.00 94.31 192 ASP A C 1
ATOM 1505 O O . ASP A 1 192 ? 6.458 5.999 1.679 1.00 94.31 192 ASP A O 1
ATOM 1509 N N . GLN A 1 193 ? 7.506 4.309 0.609 1.00 90.19 193 GLN A N 1
ATOM 1510 C CA . GLN A 1 193 ? 8.857 4.569 1.097 1.00 90.19 193 GLN A CA 1
ATOM 1511 C C . GLN A 1 193 ? 8.934 4.760 2.618 1.00 90.19 193 GLN A C 1
ATOM 1513 O O . GLN A 1 193 ? 8.984 5.862 3.149 1.00 90.19 193 GLN A O 1
ATOM 1518 N N . ILE A 1 194 ? 8.984 3.646 3.345 1.00 93.12 194 ILE A N 1
ATOM 1519 C CA . ILE A 1 194 ? 9.121 3.627 4.814 1.00 93.12 194 ILE A CA 1
ATOM 1520 C C . ILE A 1 194 ? 10.385 2.887 5.271 1.00 93.12 194 ILE A C 1
ATOM 1522 O O . ILE A 1 194 ? 10.503 2.485 6.428 1.00 93.12 194 ILE A O 1
ATOM 1526 N N . GLY A 1 195 ? 11.308 2.627 4.342 1.00 89.56 195 GLY A N 1
ATOM 1527 C CA . GLY A 1 195 ? 12.466 1.760 4.551 1.00 89.56 195 GLY A CA 1
ATOM 1528 C C . GLY A 1 195 ? 13.576 2.383 5.394 1.00 89.56 195 GLY A C 1
ATOM 1529 O O . GLY A 1 195 ? 14.306 1.656 6.067 1.00 89.56 195 GLY A O 1
ATOM 1530 N N . SER A 1 196 ? 13.715 3.703 5.384 1.00 89.44 196 SER A N 1
ATOM 1531 C CA . SER A 1 196 ? 14.752 4.424 6.115 1.00 89.44 196 SER A CA 1
ATOM 1532 C C . SER A 1 196 ? 14.324 5.882 6.312 1.00 89.44 196 SER A C 1
ATOM 1534 O O . SER A 1 196 ? 13.381 6.346 5.687 1.00 89.44 196 SER A O 1
ATOM 1536 N N . SER A 1 197 ? 14.938 6.565 7.275 1.00 88.12 197 SER A N 1
ATOM 1537 C CA . SER A 1 197 ? 14.668 7.967 7.594 1.00 88.12 197 SER A CA 1
ATOM 1538 C C . SER A 1 197 ? 15.882 8.543 8.309 1.00 88.12 197 SER A C 1
ATOM 1540 O O . SER A 1 197 ? 16.301 8.012 9.343 1.00 88.12 197 SER A O 1
ATOM 1542 N N . GLY A 1 198 ? 16.458 9.633 7.796 1.00 85.69 198 GLY A N 1
ATOM 1543 C CA . GLY A 1 198 ? 17.663 10.212 8.402 1.00 85.69 198 GLY A CA 1
ATOM 1544 C C . GLY A 1 198 ? 17.425 10.911 9.741 1.00 85.69 198 GLY A C 1
ATOM 1545 O O . GLY A 1 198 ? 18.353 11.042 10.537 1.00 85.69 198 GLY A O 1
ATOM 1546 N N . ASN A 1 199 ? 16.185 11.311 10.037 1.00 88.69 199 ASN A N 1
ATOM 1547 C CA . ASN A 1 199 ? 15.797 11.943 11.302 1.00 88.69 199 ASN A CA 1
ATOM 1548 C C . ASN A 1 199 ? 14.872 11.056 12.162 1.00 88.69 199 ASN A C 1
ATOM 1550 O O . ASN A 1 199 ? 14.252 11.554 13.102 1.00 88.69 199 ASN A O 1
ATOM 1554 N N . ASN A 1 200 ? 14.765 9.758 11.844 1.00 90.50 200 ASN A N 1
ATOM 1555 C CA . ASN A 1 200 ? 13.855 8.799 12.483 1.00 90.50 200 ASN A CA 1
ATOM 1556 C C . ASN A 1 200 ? 12.381 9.245 12.509 1.00 90.50 200 ASN A C 1
ATOM 1558 O O . ASN A 1 200 ? 11.634 8.869 13.413 1.00 90.50 200 ASN A O 1
ATOM 1562 N N . THR A 1 201 ? 11.947 10.040 11.532 1.00 92.25 201 THR A N 1
ATOM 1563 C CA . THR A 1 201 ? 10.556 10.485 11.420 1.00 92.25 201 THR A CA 1
ATOM 1564 C C . THR A 1 201 ? 9.817 9.672 10.367 1.00 92.25 201 THR A C 1
ATOM 1566 O O . THR A 1 201 ? 10.275 9.550 9.231 1.00 92.25 201 THR A O 1
ATOM 1569 N N . LEU A 1 202 ? 8.662 9.137 10.760 1.00 94.12 202 LEU A N 1
ATOM 1570 C CA . LEU A 1 202 ? 7.638 8.593 9.877 1.00 94.12 202 LEU A CA 1
ATOM 1571 C C . LEU A 1 202 ? 6.529 9.640 9.732 1.00 94.12 202 LEU A C 1
ATOM 1573 O O . LEU A 1 202 ? 5.953 10.071 10.733 1.00 94.12 202 LEU A O 1
ATOM 1577 N N . PHE A 1 203 ? 6.204 10.029 8.506 1.00 95.31 203 PHE A N 1
ATOM 1578 C CA . PHE A 1 203 ? 5.133 10.981 8.234 1.00 95.31 203 PHE A CA 1
ATOM 1579 C C . PHE A 1 203 ? 3.809 10.271 7.963 1.00 95.31 203 PHE A C 1
ATOM 1581 O O . PHE A 1 203 ? 3.773 9.215 7.336 1.00 95.31 203 PHE A O 1
ATOM 1588 N N . ALA A 1 204 ? 2.718 10.886 8.415 1.00 96.38 204 ALA A N 1
ATOM 1589 C CA . ALA A 1 204 ? 1.348 10.560 8.047 1.00 96.38 204 ALA A CA 1
ATOM 1590 C C . ALA A 1 204 ? 0.709 11.768 7.339 1.00 96.38 204 ALA A C 1
ATOM 1592 O O . ALA A 1 204 ? 0.348 12.762 7.976 1.00 96.38 204 ALA A O 1
ATOM 1593 N N . CYS A 1 205 ? 0.572 11.665 6.020 1.00 95.88 205 CYS A N 1
ATOM 1594 C CA . CYS A 1 205 ? -0.077 12.636 5.138 1.00 95.88 205 CYS A CA 1
ATOM 1595 C C . CYS A 1 205 ? -1.572 12.303 4.986 1.00 95.88 205 CYS A C 1
ATOM 1597 O O . CYS A 1 205 ? -1.945 11.130 4.934 1.00 95.88 205 CYS A O 1
ATOM 1599 N N . GLY A 1 206 ? -2.434 13.321 4.919 1.00 94.31 206 GLY A N 1
ATOM 1600 C CA . GLY A 1 206 ? -3.890 13.192 4.754 1.00 94.31 206 GLY A CA 1
ATOM 1601 C C . GLY A 1 206 ? -4.692 13.650 5.978 1.00 94.31 206 GLY A C 1
ATOM 1602 O O . GLY A 1 206 ? -5.922 13.715 5.946 1.00 94.31 206 GLY A O 1
ATOM 1603 N N . THR A 1 207 ? -4.020 13.985 7.082 1.00 93.25 207 THR A N 1
ATOM 1604 C CA . THR A 1 207 ? -4.693 14.429 8.311 1.00 93.25 207 THR A CA 1
ATOM 1605 C C . THR A 1 207 ? -5.130 15.889 8.266 1.00 93.25 207 THR A C 1
ATOM 1607 O O . THR A 1 207 ? -6.009 16.265 9.037 1.00 93.25 207 THR A O 1
ATOM 1610 N N . HIS A 1 208 ? -4.594 16.700 7.353 1.00 92.25 208 HIS A N 1
ATOM 1611 C CA . HIS A 1 208 ? -5.139 18.022 7.052 1.00 92.25 208 HIS A CA 1
ATOM 1612 C C . HIS A 1 208 ? -6.540 17.910 6.421 1.00 92.25 208 HIS A C 1
ATOM 1614 O O . HIS A 1 208 ? -7.473 18.585 6.851 1.00 92.25 208 HIS A O 1
ATOM 1620 N N . GLN A 1 209 ? -6.718 17.005 5.452 1.00 90.19 209 GLN A N 1
ATOM 1621 C CA . GLN A 1 209 ? -7.998 16.741 4.776 1.00 90.19 209 GLN A CA 1
ATOM 1622 C C . GLN A 1 209 ? -8.973 15.994 5.691 1.00 90.19 209 GLN A C 1
ATOM 1624 O O . GLN A 1 209 ? -10.181 16.236 5.655 1.00 90.19 209 GLN A O 1
ATOM 1629 N N . TYR A 1 210 ? -8.447 15.102 6.536 1.00 91.62 210 TYR A N 1
ATOM 1630 C CA . TYR A 1 210 ? -9.232 14.263 7.441 1.00 91.62 210 TYR A CA 1
ATOM 1631 C C . TYR A 1 210 ? -8.748 14.381 8.902 1.00 91.62 210 TYR A C 1
ATOM 1633 O O . TYR A 1 210 ? -8.215 13.414 9.459 1.00 91.62 210 TYR A O 1
ATOM 1641 N N . PRO A 1 211 ? -8.978 15.525 9.586 1.00 89.94 211 PRO A N 1
ATOM 1642 C CA . PRO A 1 211 ? -8.460 15.776 10.940 1.00 89.94 211 PRO A CA 1
ATOM 1643 C C . PRO A 1 211 ? -8.875 14.740 11.987 1.00 89.94 211 PRO A C 1
ATOM 1645 O O . PRO A 1 211 ? -8.126 14.467 12.925 1.00 89.94 211 PRO A O 1
ATOM 1648 N N . GLY A 1 212 ? -10.042 14.111 11.806 1.00 87.12 212 GLY A N 1
ATOM 1649 C CA . GLY A 1 212 ? -10.535 13.047 12.685 1.00 87.12 212 GLY A CA 1
ATOM 1650 C C . GLY A 1 212 ? -9.642 11.800 12.732 1.00 87.12 212 GLY A C 1
ATOM 1651 O O . GLY A 1 212 ? -9.728 11.034 13.687 1.00 87.12 212 GLY A O 1
ATOM 1652 N N . LEU A 1 213 ? -8.760 11.600 11.745 1.00 91.25 213 LEU A N 1
ATOM 1653 C CA . LEU A 1 213 ? -7.836 10.461 11.702 1.00 91.25 213 LEU A CA 1
ATOM 1654 C C . LEU A 1 213 ? -6.568 10.696 12.535 1.00 91.25 213 LEU A C 1
ATOM 1656 O O . LEU A 1 213 ? -5.933 9.737 12.977 1.00 91.25 213 LEU A O 1
ATOM 1660 N N . LYS A 1 214 ? -6.214 11.961 12.803 1.00 92.38 214 LYS A N 1
ATOM 1661 C CA . LYS A 1 214 ? -4.953 12.336 13.458 1.00 92.38 214 LYS A CA 1
ATOM 1662 C C . LYS A 1 214 ? -4.802 11.714 14.843 1.00 92.38 214 LYS A C 1
ATOM 1664 O O . LYS A 1 214 ? -3.755 11.154 15.154 1.00 92.38 214 LYS A O 1
ATOM 1669 N N . SER A 1 215 ? -5.846 11.771 15.670 1.00 91.00 215 SER A N 1
ATOM 1670 C CA . SER A 1 215 ? -5.800 11.239 17.039 1.00 91.00 215 SER A CA 1
ATOM 1671 C C . SER A 1 215 ? -5.654 9.714 17.075 1.00 91.00 215 SER A C 1
ATOM 1673 O O . SER A 1 215 ? -5.009 9.192 17.982 1.00 91.00 215 SER A O 1
ATOM 1675 N N . LEU A 1 216 ? -6.212 9.001 16.091 1.00 90.81 216 LEU A N 1
ATOM 1676 C CA . LEU A 1 216 ? -6.124 7.541 15.982 1.00 90.81 216 LEU A CA 1
ATOM 1677 C C . LEU A 1 216 ? -4.715 7.082 15.593 1.00 90.81 216 LEU A C 1
ATOM 1679 O O . LEU A 1 216 ? -4.246 6.048 16.076 1.00 90.81 216 LEU A O 1
ATOM 1683 N N . ILE A 1 217 ? -4.037 7.870 14.756 1.00 92.69 217 ILE A N 1
ATOM 1684 C CA . ILE A 1 217 ? -2.653 7.632 14.338 1.00 92.69 217 ILE A CA 1
ATOM 1685 C C . ILE A 1 217 ? -1.677 8.053 15.442 1.00 92.69 217 ILE A C 1
ATOM 1687 O O . ILE A 1 217 ? -0.760 7.305 15.752 1.00 92.69 217 ILE A O 1
ATOM 1691 N N . ALA A 1 218 ? -1.895 9.196 16.098 1.00 90.94 218 ALA A N 1
ATOM 1692 C CA . ALA A 1 218 ? -1.016 9.679 17.168 1.00 90.94 218 ALA A CA 1
ATOM 1693 C C . ALA A 1 218 ? -0.933 8.697 18.353 1.00 90.94 218 ALA A C 1
ATOM 1695 O O . ALA A 1 218 ? 0.120 8.540 18.958 1.00 90.94 218 ALA A O 1
ATOM 1696 N N . GLN A 1 219 ? -2.018 7.973 18.645 1.00 86.56 219 GLN A N 1
ATOM 1697 C CA . GLN A 1 219 ? -2.045 6.919 19.671 1.00 86.56 219 GLN A CA 1
ATOM 1698 C C . GLN A 1 219 ? -1.250 5.654 19.296 1.00 86.56 219 GLN A C 1
ATOM 1700 O O . GLN A 1 219 ? -1.077 4.771 20.135 1.00 86.56 219 GLN A O 1
ATOM 1705 N N . ALA A 1 220 ? -0.817 5.517 18.040 1.00 84.62 220 ALA A N 1
ATOM 1706 C CA . ALA A 1 220 ? -0.005 4.391 17.587 1.00 84.62 220 ALA A CA 1
ATOM 1707 C C . ALA A 1 220 ? 1.487 4.566 17.906 1.00 84.62 220 ALA A C 1
ATOM 1709 O O . ALA A 1 220 ? 2.230 3.574 17.901 1.00 84.62 220 ALA A O 1
ATOM 1710 N N . ASP A 1 221 ? 1.917 5.798 18.198 1.00 76.12 221 ASP A N 1
ATOM 1711 C CA . ASP A 1 221 ? 3.269 6.072 18.662 1.00 76.12 221 ASP A CA 1
ATOM 1712 C C . ASP A 1 221 ? 3.507 5.345 19.991 1.00 76.12 221 ASP A C 1
ATOM 1714 O O . ASP A 1 221 ? 2.683 5.357 20.906 1.00 76.12 221 ASP A O 1
ATOM 1718 N N . SER A 1 222 ? 4.595 4.587 20.058 1.00 61.69 222 SER A N 1
ATOM 1719 C CA . SER A 1 222 ? 4.778 3.577 21.098 1.00 61.69 222 SER A CA 1
ATOM 1720 C C . SER A 1 222 ? 6.202 3.466 21.618 1.00 61.69 222 SER A C 1
ATOM 1722 O O . SER A 1 222 ? 6.653 2.367 21.949 1.00 61.69 222 SER A O 1
ATOM 1724 N N . ASN A 1 223 ? 6.889 4.607 21.728 1.00 61.78 223 ASN A N 1
ATOM 1725 C CA . ASN A 1 223 ? 8.249 4.704 22.267 1.00 61.78 223 ASN A CA 1
ATOM 1726 C C . ASN A 1 223 ? 9.250 3.807 21.509 1.00 61.78 223 ASN A C 1
ATOM 1728 O O . ASN A 1 223 ? 10.139 3.211 22.112 1.00 61.78 223 ASN A O 1
ATOM 1732 N N . GLN A 1 224 ? 9.094 3.674 20.186 1.00 68.75 224 GLN A N 1
ATOM 1733 C CA . GLN A 1 224 ? 9.912 2.783 19.344 1.00 68.75 224 GLN A CA 1
ATOM 1734 C C . GLN A 1 224 ? 11.161 3.472 18.757 1.00 68.75 224 GLN A C 1
ATOM 1736 O O . GLN A 1 224 ? 11.645 3.064 17.706 1.00 68.75 224 GLN A O 1
ATOM 1741 N N . ASN A 1 225 ? 11.685 4.520 19.407 1.00 83.31 225 ASN A N 1
ATOM 1742 C CA . ASN A 1 225 ? 12.797 5.347 18.904 1.00 83.31 225 ASN A CA 1
ATOM 1743 C C . ASN A 1 225 ? 12.561 5.982 17.515 1.00 83.31 225 ASN A C 1
ATOM 1745 O O . ASN A 1 225 ? 13.520 6.375 16.851 1.00 83.31 225 ASN A O 1
ATOM 1749 N N . ILE A 1 226 ? 11.301 6.107 17.092 1.00 89.31 226 ILE A N 1
ATOM 1750 C CA . ILE A 1 226 ? 10.894 6.874 15.912 1.00 89.31 226 ILE A CA 1
ATOM 1751 C C . ILE A 1 226 ? 9.813 7.875 16.309 1.00 89.31 226 ILE A C 1
ATOM 1753 O O . ILE A 1 226 ? 9.074 7.629 17.261 1.00 89.31 226 ILE A O 1
ATOM 1757 N N . SER A 1 227 ? 9.723 8.972 15.567 1.00 91.38 227 SER A N 1
ATOM 1758 C CA . SER A 1 227 ? 8.703 10.005 15.744 1.00 91.38 227 SER A CA 1
ATOM 1759 C C . SER A 1 227 ? 7.642 9.881 14.659 1.00 91.38 227 SER A C 1
ATOM 1761 O O . SER A 1 227 ? 7.976 9.692 13.489 1.00 91.38 227 SER A O 1
ATOM 1763 N N . VAL A 1 228 ? 6.369 10.037 15.022 1.00 93.75 228 VAL A N 1
ATOM 1764 C CA . VAL A 1 228 ? 5.283 10.182 14.043 1.00 93.75 228 VAL A CA 1
ATOM 1765 C C . VAL A 1 228 ? 4.995 11.661 13.834 1.00 93.75 228 VAL A C 1
ATOM 1767 O O . VAL A 1 228 ? 4.561 12.351 14.757 1.00 93.75 228 VAL A O 1
ATOM 1770 N N . ALA A 1 229 ? 5.221 12.147 12.618 1.00 93.88 229 ALA A N 1
ATOM 1771 C CA . ALA A 1 229 ? 4.884 13.506 12.217 1.00 93.88 229 ALA A CA 1
ATOM 1772 C C . ALA A 1 229 ? 3.668 13.519 11.285 1.00 93.88 229 ALA A C 1
ATOM 1774 O O . ALA A 1 229 ? 3.346 12.537 10.622 1.00 93.88 229 ALA A O 1
ATOM 1775 N N . PHE A 1 230 ? 2.990 14.660 11.232 1.00 94.00 230 PHE A N 1
ATOM 1776 C CA . PHE A 1 230 ? 1.836 14.892 10.368 1.00 94.00 230 PHE A CA 1
ATOM 1777 C C . PHE A 1 230 ? 2.151 16.084 9.473 1.00 94.00 230 PHE A C 1
ATOM 1779 O O . PHE A 1 230 ? 2.584 17.114 9.991 1.00 94.00 230 PHE A O 1
ATOM 1786 N N . GLY A 1 231 ? 1.948 15.949 8.167 1.00 92.50 231 GLY A N 1
ATOM 1787 C CA . GLY A 1 231 ? 2.288 16.995 7.209 1.00 92.50 231 GLY A CA 1
ATOM 1788 C C . GLY A 1 231 ? 2.308 16.489 5.774 1.00 92.50 231 GLY A C 1
ATOM 1789 O O . GLY A 1 231 ? 1.767 15.422 5.478 1.00 92.50 231 GLY A O 1
ATOM 1790 N N . HIS A 1 232 ? 2.944 17.267 4.895 1.00 92.81 232 HIS A N 1
ATOM 1791 C CA . HIS A 1 232 ? 2.948 17.051 3.442 1.00 92.81 232 HIS A CA 1
ATOM 1792 C C . HIS A 1 232 ? 1.541 17.019 2.832 1.00 92.81 232 HIS A C 1
ATOM 1794 O O . HIS A 1 232 ? 1.283 16.352 1.836 1.00 92.81 232 HIS A O 1
ATOM 1800 N N . ASP A 1 233 ? 0.598 17.713 3.458 1.00 91.81 233 ASP A N 1
ATOM 1801 C CA . ASP A 1 233 ? -0.805 17.752 3.064 1.00 91.81 233 ASP A CA 1
ATOM 1802 C C . ASP A 1 233 ? -1.424 19.152 3.168 1.00 91.81 233 ASP A C 1
ATOM 1804 O O . ASP A 1 233 ? -2.624 19.309 2.936 1.00 91.81 233 ASP A O 1
ATOM 1808 N N . ASP A 1 234 ? -0.606 20.167 3.455 1.00 87.88 234 ASP A N 1
ATOM 1809 C CA . ASP A 1 234 ? -0.997 21.574 3.403 1.00 87.88 234 ASP A CA 1
ATOM 1810 C C . ASP A 1 234 ? -1.097 22.036 1.932 1.00 87.88 234 ASP A C 1
ATOM 1812 O O . ASP A 1 234 ? -0.152 21.820 1.164 1.00 87.88 234 ASP A O 1
ATOM 1816 N N . PRO A 1 235 ? -2.215 22.654 1.503 1.00 82.12 235 PRO A N 1
ATOM 1817 C CA . PRO A 1 235 ? -2.370 23.194 0.150 1.00 82.12 235 PRO A CA 1
ATOM 1818 C C . PRO A 1 235 ? -1.245 24.137 -0.300 1.00 82.12 235 PRO A C 1
ATOM 1820 O O . PRO A 1 235 ? -0.940 24.181 -1.489 1.00 82.12 235 PRO A O 1
ATOM 1823 N N . GLU A 1 236 ? -0.616 24.853 0.633 1.00 84.12 236 GLU A N 1
ATOM 1824 C CA . GLU A 1 236 ? 0.444 25.829 0.358 1.00 84.12 236 GLU A CA 1
ATOM 1825 C C . GLU A 1 236 ? 1.860 25.229 0.488 1.00 84.12 236 GLU A C 1
ATOM 1827 O O . GLU A 1 236 ? 2.858 25.896 0.194 1.00 84.12 236 GLU A O 1
ATOM 1832 N N . ALA A 1 237 ? 1.981 23.969 0.928 1.00 77.88 237 ALA A N 1
ATOM 1833 C CA . ALA A 1 237 ? 3.271 23.296 1.038 1.00 77.88 237 ALA A CA 1
ATOM 1834 C C . ALA A 1 237 ? 3.860 22.993 -0.346 1.00 77.88 237 ALA A C 1
ATOM 1836 O O . ALA A 1 237 ? 3.196 22.464 -1.239 1.00 77.88 237 ALA A O 1
ATOM 1837 N N . ARG A 1 238 ? 5.156 23.279 -0.511 1.00 78.06 238 ARG A N 1
ATOM 1838 C CA . ARG A 1 238 ? 5.898 22.966 -1.747 1.00 78.06 238 ARG A CA 1
ATOM 1839 C C . ARG A 1 238 ? 6.062 21.459 -1.968 1.00 78.06 238 ARG A C 1
ATOM 1841 O O . ARG A 1 238 ? 6.253 21.023 -3.096 1.00 78.06 238 ARG A O 1
ATOM 1848 N N . ASP A 1 239 ? 5.984 20.685 -0.897 1.00 84.94 239 ASP A N 1
ATOM 1849 C CA . ASP A 1 239 ? 6.172 19.243 -0.793 1.00 84.94 239 ASP A CA 1
ATOM 1850 C C . ASP A 1 239 ? 4.863 18.548 -0.376 1.00 84.94 239 ASP A C 1
ATOM 1852 O O . ASP A 1 239 ? 4.812 17.783 0.582 1.00 84.94 239 ASP A O 1
ATOM 1856 N N . ASN A 1 240 ? 3.776 18.841 -1.095 1.00 90.88 240 ASN A N 1
ATOM 1857 C CA . ASN A 1 240 ? 2.453 18.278 -0.831 1.00 90.88 240 ASN A CA 1
ATOM 1858 C C . ASN A 1 240 ? 2.261 16.907 -1.509 1.00 90.88 240 ASN A C 1
ATOM 1860 O O . ASN A 1 240 ? 2.145 16.818 -2.733 1.00 90.88 240 ASN A O 1
ATOM 1864 N N . TRP A 1 241 ? 2.170 15.842 -0.715 1.00 93.00 241 TRP A N 1
ATOM 1865 C CA . TRP A 1 241 ? 2.107 14.448 -1.153 1.00 93.00 241 TRP A CA 1
ATOM 1866 C C . TRP A 1 241 ? 0.701 13.943 -1.494 1.00 93.00 241 TRP A C 1
ATOM 1868 O O . TRP A 1 241 ? 0.573 12.808 -1.948 1.00 93.00 241 TRP A O 1
ATOM 1878 N N . ILE A 1 242 ? -0.370 14.733 -1.343 1.00 93.81 242 ILE A N 1
ATOM 1879 C CA . ILE A 1 242 ? -1.761 14.236 -1.486 1.00 93.81 242 ILE A CA 1
ATOM 1880 C C . ILE A 1 242 ? -2.054 13.585 -2.847 1.00 93.81 242 ILE A C 1
ATOM 1882 O O . ILE A 1 242 ? -2.958 12.762 -2.949 1.00 93.81 242 ILE A O 1
ATOM 1886 N N . ASN A 1 243 ? -1.289 13.951 -3.881 1.00 92.94 243 ASN A N 1
ATOM 1887 C CA . ASN A 1 243 ? -1.394 13.420 -5.241 1.00 92.94 243 ASN A CA 1
ATOM 1888 C C . ASN A 1 243 ? -0.061 12.865 -5.786 1.00 92.94 243 ASN A C 1
ATOM 1890 O O . ASN A 1 243 ? 0.051 12.678 -6.995 1.00 92.94 243 ASN A O 1
ATOM 1894 N N . GLN A 1 244 ? 0.948 12.652 -4.931 1.00 91.06 244 GLN A N 1
ATOM 1895 C CA . GLN A 1 244 ? 2.294 12.225 -5.356 1.00 91.06 244 GLN A CA 1
ATOM 1896 C C . GLN A 1 244 ? 2.539 10.711 -5.275 1.00 91.06 244 GLN A C 1
ATOM 1898 O O . GLN A 1 244 ? 3.599 10.273 -5.686 1.00 91.06 244 GLN A O 1
ATOM 1903 N N . GLY A 1 245 ? 1.575 9.935 -4.780 1.00 93.75 245 GLY A N 1
ATOM 1904 C CA . GLY A 1 245 ? 1.604 8.470 -4.780 1.00 93.75 245 GLY A CA 1
ATOM 1905 C C . GLY A 1 245 ? 0.207 7.906 -5.033 1.00 93.75 245 GLY A C 1
ATOM 1906 O O . GLY A 1 245 ? -0.737 8.657 -5.312 1.00 93.75 245 GLY A O 1
ATOM 1907 N N . ASP A 1 246 ? 0.033 6.590 -4.907 1.00 97.75 246 ASP A N 1
ATOM 1908 C CA . ASP A 1 246 ? -1.222 5.904 -5.252 1.00 97.75 246 ASP A CA 1
ATOM 1909 C C . ASP A 1 246 ? -2.470 6.437 -4.533 1.00 97.75 246 ASP A C 1
ATOM 1911 O O . ASP A 1 246 ? -3.571 6.381 -5.095 1.00 97.75 246 ASP A O 1
ATOM 1915 N N . GLN A 1 247 ? -2.317 7.026 -3.339 1.00 97.56 247 GLN A N 1
ATOM 1916 C CA . GLN A 1 247 ? -3.390 7.736 -2.633 1.00 97.56 247 GLN A CA 1
ATOM 1917 C C . GLN A 1 247 ? -4.041 8.832 -3.488 1.00 97.56 247 GLN A C 1
ATOM 1919 O O . GLN A 1 247 ? -5.230 9.101 -3.326 1.00 97.56 247 GLN A O 1
ATOM 1924 N N . GLY A 1 248 ? -3.314 9.427 -4.439 1.00 97.19 248 GLY A N 1
ATOM 1925 C CA . GLY A 1 248 ? -3.823 10.464 -5.336 1.00 97.19 248 GLY A CA 1
ATOM 1926 C C . GLY A 1 248 ? -5.008 9.991 -6.177 1.00 97.19 248 GLY A C 1
ATOM 1927 O O . GLY A 1 248 ? -5.970 10.733 -6.375 1.00 97.19 248 GLY A O 1
ATOM 1928 N N . SER A 1 249 ? -5.004 8.725 -6.605 1.00 98.19 249 SER A N 1
ATOM 1929 C CA . SER A 1 249 ? -6.129 8.123 -7.333 1.00 98.19 249 SER A CA 1
ATOM 1930 C C . SER A 1 249 ? -7.378 7.987 -6.454 1.00 98.19 249 SER A C 1
ATOM 1932 O O . SER A 1 249 ? -8.500 8.142 -6.936 1.00 98.19 249 SER A O 1
ATOM 1934 N N . PHE A 1 250 ? -7.198 7.726 -5.156 1.00 97.50 250 PHE A N 1
ATOM 1935 C CA . PHE A 1 250 ? -8.284 7.654 -4.175 1.00 97.50 250 PHE A CA 1
ATOM 1936 C C . PHE A 1 250 ? -8.801 9.042 -3.802 1.00 97.50 250 PHE A C 1
ATOM 1938 O O . PHE A 1 250 ? -10.015 9.245 -3.759 1.00 97.50 250 PHE A O 1
ATOM 1945 N N . ASN A 1 251 ? -7.895 10.005 -3.621 1.00 95.69 251 ASN A N 1
ATOM 1946 C CA . ASN A 1 251 ? -8.219 11.409 -3.402 1.00 95.69 251 ASN A CA 1
ATOM 1947 C C . ASN A 1 251 ? -9.073 11.967 -4.552 1.00 95.69 251 ASN A C 1
ATOM 1949 O O . ASN A 1 251 ? -10.145 12.522 -4.316 1.00 95.69 251 ASN A O 1
ATOM 1953 N N . ALA A 1 252 ? -8.660 11.724 -5.802 1.00 95.44 252 ALA A N 1
ATOM 1954 C CA . ALA A 1 252 ? -9.407 12.117 -7.000 1.00 95.44 252 ALA A CA 1
ATOM 1955 C C . ALA A 1 252 ? -10.800 11.464 -7.092 1.00 95.44 252 ALA A C 1
ATOM 1957 O O . ALA A 1 252 ? -11.700 12.016 -7.716 1.00 95.44 252 ALA A O 1
ATOM 1958 N N . ALA A 1 253 ? -10.994 10.304 -6.459 1.00 94.88 253 ALA A N 1
ATOM 1959 C CA . ALA A 1 253 ? -12.284 9.623 -6.357 1.00 94.88 253 ALA A CA 1
ATOM 1960 C C . ALA A 1 253 ? -13.060 9.953 -5.069 1.00 94.88 253 ALA A C 1
ATOM 1962 O O . ALA A 1 253 ? -14.051 9.283 -4.766 1.00 94.88 253 ALA A O 1
ATOM 1963 N N . HIS A 1 254 ? -12.620 10.958 -4.305 1.00 92.81 254 HIS A N 1
ATOM 1964 C CA . HIS A 1 254 ? -13.215 11.375 -3.031 1.00 92.81 254 HIS A CA 1
ATOM 1965 C C . HIS A 1 254 ? -13.295 10.252 -1.986 1.00 92.81 254 HIS A C 1
ATOM 1967 O O . HIS A 1 254 ? -14.242 10.164 -1.199 1.00 92.81 254 HIS A O 1
ATOM 1973 N N . ILE A 1 255 ? -12.295 9.372 -1.980 1.00 94.19 255 ILE A N 1
ATOM 1974 C CA . ILE A 1 255 ? -12.129 8.331 -0.970 1.00 94.19 255 ILE A CA 1
ATOM 1975 C C . ILE A 1 255 ? -11.118 8.847 0.058 1.00 94.19 255 ILE A C 1
ATOM 1977 O O . ILE A 1 255 ? -10.014 9.228 -0.337 1.00 94.19 255 ILE A O 1
ATOM 1981 N N . PRO A 1 256 ? -11.461 8.859 1.362 1.00 95.38 256 PRO A N 1
ATOM 1982 C CA . PRO A 1 256 ? -10.515 9.251 2.394 1.00 95.38 256 PRO A CA 1
ATOM 1983 C C . PRO A 1 256 ? -9.229 8.443 2.313 1.00 95.38 256 PRO A C 1
ATOM 1985 O O . PRO A 1 256 ? -9.269 7.246 2.019 1.00 95.38 256 PRO A O 1
ATOM 1988 N N . PHE A 1 257 ? -8.102 9.082 2.605 1.00 96.50 257 PHE A N 1
ATOM 1989 C CA . PHE A 1 257 ? -6.803 8.430 2.559 1.00 96.50 257 PHE A CA 1
ATOM 1990 C C . PHE A 1 257 ? -5.899 8.875 3.707 1.00 96.50 257 PHE A C 1
ATOM 1992 O O . PHE A 1 257 ? -6.066 9.958 4.267 1.00 96.50 257 PHE A O 1
ATOM 1999 N N . ILE A 1 258 ? -4.931 8.022 4.025 1.00 97.56 258 ILE A N 1
ATOM 2000 C CA . ILE A 1 258 ? -3.715 8.354 4.761 1.00 97.56 258 ILE A CA 1
ATOM 2001 C C . ILE A 1 258 ? -2.549 7.754 3.985 1.00 97.56 258 ILE A C 1
ATOM 2003 O O . ILE A 1 258 ? -2.617 6.593 3.587 1.00 97.56 258 ILE A O 1
ATOM 2007 N N . CYS A 1 259 ? -1.491 8.529 3.783 1.00 97.69 259 CYS A N 1
ATOM 2008 C CA . CYS A 1 259 ? -0.239 8.047 3.215 1.00 97.69 259 CYS A CA 1
ATOM 2009 C C . CYS A 1 259 ? 0.845 8.060 4.292 1.00 97.69 259 CYS A C 1
ATOM 2011 O O . CYS A 1 259 ? 1.070 9.093 4.925 1.00 97.69 259 CYS A O 1
ATOM 2013 N N . PHE A 1 260 ? 1.499 6.921 4.503 1.00 97.50 260 PHE A N 1
ATOM 2014 C CA . PHE A 1 260 ? 2.673 6.808 5.360 1.00 97.50 260 PHE A CA 1
ATOM 2015 C C . PHE A 1 260 ? 3.935 6.780 4.514 1.00 97.50 260 PHE A C 1
ATOM 2017 O O . PHE A 1 260 ? 4.017 5.958 3.606 1.00 97.50 260 PHE A O 1
ATOM 2024 N N . GLY A 1 261 ? 4.910 7.619 4.856 1.0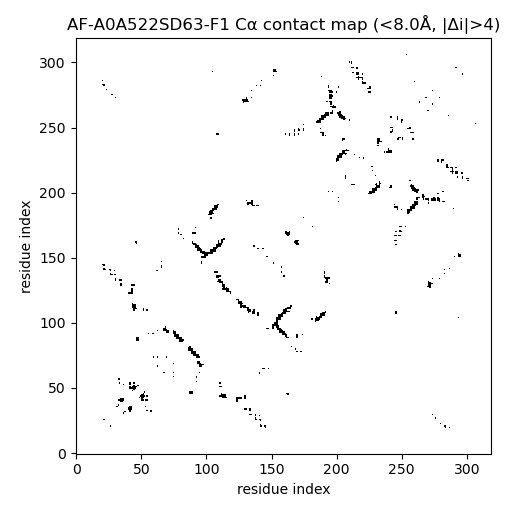0 94.31 261 GLY A N 1
ATOM 2025 C CA . GLY A 1 261 ? 6.185 7.683 4.147 1.00 94.31 261 GLY A CA 1
ATOM 2026 C C . GLY A 1 261 ? 7.255 8.456 4.901 1.00 94.31 261 GLY A C 1
ATOM 2027 O O . GLY A 1 261 ? 7.028 8.947 6.012 1.00 94.31 261 GLY A O 1
ATOM 2028 N N . THR A 1 262 ? 8.436 8.547 4.308 1.00 91.38 262 THR A N 1
ATOM 2029 C CA . THR A 1 262 ? 9.592 9.263 4.859 1.00 91.38 262 THR A CA 1
ATOM 2030 C C . THR A 1 262 ? 10.056 10.353 3.910 1.00 91.38 262 THR A C 1
ATOM 2032 O O . THR A 1 262 ? 9.991 10.189 2.698 1.00 91.38 262 THR A O 1
ATOM 2035 N N . ASP A 1 263 ? 10.548 11.464 4.457 1.00 83.44 263 ASP A N 1
ATOM 2036 C CA . ASP A 1 263 ? 11.130 12.535 3.648 1.00 83.44 263 ASP A CA 1
ATOM 2037 C C . ASP A 1 263 ? 12.511 12.116 3.118 1.00 83.44 263 ASP A C 1
ATOM 2039 O O . ASP A 1 263 ? 13.498 12.075 3.860 1.00 83.44 263 ASP A O 1
ATOM 2043 N N . GLU A 1 264 ? 12.567 11.819 1.820 1.00 68.69 264 GLU A N 1
ATOM 2044 C CA . GLU A 1 264 ? 13.783 11.406 1.115 1.00 68.69 264 GLU A CA 1
ATOM 2045 C C . GLU A 1 264 ? 14.905 12.449 1.175 1.00 68.69 264 GLU A C 1
ATOM 2047 O O . GLU A 1 264 ? 16.079 12.084 1.140 1.00 68.69 264 GLU A O 1
ATOM 2052 N N . ASN A 1 265 ? 14.578 13.746 1.280 1.00 66.44 265 ASN A N 1
ATOM 2053 C CA . ASN A 1 265 ? 15.585 14.814 1.246 1.00 66.44 265 ASN A CA 1
ATOM 2054 C C . ASN A 1 265 ? 16.556 14.741 2.430 1.00 66.44 265 ASN A C 1
ATOM 2056 O O . ASN A 1 265 ? 17.652 15.299 2.374 1.00 66.44 265 ASN A O 1
ATOM 2060 N N . ASN A 1 266 ? 16.149 14.056 3.498 1.00 59.97 266 ASN A N 1
ATOM 2061 C CA . ASN A 1 266 ? 16.922 13.891 4.715 1.00 59.97 266 ASN A CA 1
ATOM 2062 C C . ASN A 1 266 ? 17.524 12.487 4.866 1.00 59.97 266 ASN A C 1
ATOM 2064 O O . ASN A 1 266 ? 18.159 12.238 5.888 1.00 59.97 266 ASN A O 1
ATOM 2068 N N . ASP A 1 267 ? 17.354 11.571 3.904 1.00 62.72 267 ASP A N 1
ATOM 2069 C CA . ASP A 1 267 ? 17.836 10.193 4.029 1.00 62.72 267 ASP A CA 1
ATOM 2070 C C . ASP A 1 267 ? 19.120 9.925 3.216 1.00 62.72 267 ASP A C 1
ATOM 2072 O O . ASP A 1 267 ? 19.065 9.792 1.992 1.00 62.72 267 ASP A O 1
ATOM 2076 N N . PRO A 1 268 ? 20.291 9.776 3.870 1.00 52.69 268 PRO A N 1
ATOM 2077 C CA . PRO A 1 268 ? 21.546 9.486 3.179 1.00 52.69 268 PRO A CA 1
ATOM 2078 C C . PRO A 1 268 ? 21.588 8.095 2.521 1.00 52.69 268 PRO A C 1
ATOM 2080 O O . PRO A 1 268 ? 22.450 7.867 1.674 1.00 52.69 268 PRO A O 1
ATOM 2083 N N . ALA A 1 269 ? 20.700 7.168 2.900 1.00 56.59 269 ALA A N 1
ATOM 2084 C CA . ALA A 1 269 ? 20.555 5.869 2.241 1.00 56.59 269 ALA A CA 1
ATOM 2085 C C . ALA A 1 269 ? 19.659 5.933 0.989 1.00 56.59 269 ALA A C 1
ATOM 2087 O O . ALA A 1 269 ? 19.700 5.019 0.160 1.00 56.59 269 ALA A O 1
ATOM 2088 N N . GLY A 1 270 ? 18.862 7.001 0.856 1.00 58.31 270 GLY A N 1
ATOM 2089 C CA . GLY A 1 270 ? 17.836 7.152 -0.172 1.00 58.31 270 GLY A CA 1
ATOM 2090 C C . GLY A 1 270 ? 16.830 5.996 -0.194 1.00 58.31 270 GLY A C 1
ATOM 2091 O O . GLY A 1 270 ? 16.780 5.148 0.696 1.00 58.31 270 GLY A O 1
ATOM 2092 N N . SER A 1 271 ? 16.056 5.904 -1.274 1.00 60.28 271 SER A N 1
ATOM 2093 C CA . SER A 1 271 ? 15.109 4.804 -1.491 1.00 60.28 271 SER A CA 1
ATOM 2094 C C . SER A 1 271 ? 15.774 3.483 -1.903 1.00 60.28 271 SER A C 1
ATOM 2096 O O . SER A 1 271 ? 15.102 2.555 -2.348 1.00 60.28 271 SER A O 1
ATOM 2098 N N . GLU A 1 272 ? 17.097 3.361 -1.779 1.00 63.78 272 GLU A N 1
ATOM 2099 C CA . GLU A 1 272 ? 17.844 2.167 -2.177 1.00 63.78 272 GLU A CA 1
ATOM 2100 C C . GLU A 1 272 ? 17.955 1.151 -1.032 1.00 63.78 272 GLU A C 1
ATOM 2102 O O . GLU A 1 272 ? 17.811 -0.051 -1.254 1.00 63.78 272 GLU A O 1
ATOM 2107 N N . GLN A 1 273 ? 18.138 1.587 0.218 1.00 74.06 273 GLN A N 1
ATOM 2108 C CA . GLN A 1 273 ? 18.399 0.666 1.330 1.00 74.06 273 GLN A CA 1
ATOM 2109 C C . GLN A 1 273 ? 17.384 0.779 2.464 1.00 74.06 273 GLN A C 1
ATOM 2111 O O . GLN A 1 273 ? 16.967 1.854 2.880 1.00 74.06 273 GLN A O 1
ATOM 2116 N N . VAL A 1 274 ? 17.026 -0.378 3.020 1.00 84.88 274 VAL A N 1
ATOM 2117 C CA . VAL A 1 274 ? 16.197 -0.466 4.222 1.00 84.88 274 VAL A CA 1
ATOM 2118 C C . VAL A 1 274 ? 17.099 -0.432 5.451 1.00 84.88 274 VAL A C 1
ATOM 2120 O O . VAL A 1 274 ? 17.959 -1.298 5.608 1.00 84.88 274 VAL A O 1
ATOM 2123 N N . ASN A 1 275 ? 16.868 0.523 6.351 1.00 88.19 275 ASN A N 1
ATOM 2124 C CA . ASN A 1 275 ? 17.482 0.593 7.672 1.00 88.19 275 ASN A CA 1
ATOM 2125 C C . ASN A 1 275 ? 16.588 -0.144 8.687 1.00 88.19 275 ASN A C 1
ATOM 2127 O O . ASN A 1 275 ? 15.583 0.419 9.134 1.00 88.19 275 ASN A O 1
ATOM 2131 N N . PRO A 1 276 ? 16.941 -1.365 9.139 1.00 88.81 276 PRO A N 1
ATOM 2132 C CA . PRO A 1 276 ? 16.061 -2.157 9.998 1.00 88.81 276 PRO A CA 1
ATOM 2133 C C . PRO A 1 276 ? 15.751 -1.493 11.345 1.00 88.81 276 PRO A C 1
ATOM 2135 O O . PRO A 1 276 ? 14.718 -1.794 11.942 1.00 88.81 276 PRO A O 1
ATOM 2138 N N . ARG A 1 277 ? 16.624 -0.590 11.829 1.00 88.44 277 ARG A N 1
ATOM 2139 C CA . ARG A 1 277 ? 16.419 0.133 13.096 1.00 88.44 277 ARG A CA 1
ATOM 2140 C C . ARG A 1 277 ? 15.274 1.134 13.021 1.00 88.44 277 ARG A C 1
ATOM 2142 O O . ARG A 1 277 ? 14.653 1.378 14.046 1.00 88.44 277 ARG A O 1
ATOM 2149 N N . PHE A 1 278 ? 15.006 1.686 11.841 1.00 90.88 278 PHE A N 1
ATOM 2150 C CA . PHE A 1 278 ? 13.873 2.573 11.598 1.00 90.88 278 PHE A CA 1
ATOM 2151 C C . PHE A 1 278 ? 12.676 1.800 11.035 1.00 90.88 278 PHE A C 1
ATOM 2153 O O . PHE A 1 278 ? 11.562 1.904 11.546 1.00 90.88 278 PHE A O 1
ATOM 2160 N N . PHE A 1 279 ? 12.919 0.974 10.016 1.00 92.06 279 PHE A N 1
ATOM 2161 C CA . PHE A 1 279 ? 11.872 0.297 9.258 1.00 92.06 279 PHE A CA 1
ATOM 2162 C C . PHE A 1 279 ? 10.985 -0.585 10.132 1.00 92.06 279 PHE A C 1
ATOM 2164 O O . PHE A 1 279 ? 9.762 -0.523 10.042 1.00 92.06 279 PHE A O 1
ATOM 2171 N N . TYR A 1 280 ? 11.578 -1.397 11.009 1.00 92.94 280 TYR A N 1
ATOM 2172 C CA . TYR A 1 280 ? 10.794 -2.298 11.844 1.00 92.94 280 TYR A CA 1
ATOM 2173 C C . TYR A 1 280 ? 9.853 -1.541 12.807 1.00 92.94 280 TYR A C 1
ATOM 2175 O O . TYR A 1 280 ? 8.651 -1.830 12.795 1.00 92.94 280 TYR A O 1
ATOM 2183 N N . PRO A 1 281 ? 10.323 -0.535 13.576 1.00 93.38 281 PRO A N 1
ATOM 2184 C CA . PRO A 1 281 ? 9.447 0.406 14.276 1.00 93.38 281 PRO A CA 1
ATOM 2185 C C . PRO A 1 281 ? 8.360 1.044 13.409 1.00 93.38 281 PRO A C 1
ATOM 2187 O O . PRO A 1 281 ? 7.203 1.080 13.830 1.00 93.38 281 PRO A O 1
ATOM 2190 N N . ALA A 1 282 ? 8.695 1.500 12.198 1.00 94.56 282 ALA A N 1
ATOM 2191 C CA . ALA A 1 282 ? 7.735 2.132 11.295 1.00 94.56 282 ALA A CA 1
ATOM 2192 C C . ALA A 1 282 ? 6.592 1.172 10.929 1.00 94.56 282 ALA A C 1
ATOM 2194 O O . ALA A 1 282 ? 5.421 1.524 11.070 1.00 94.56 282 ALA A O 1
ATOM 2195 N N . VAL A 1 283 ? 6.907 -0.083 10.581 1.00 95.75 283 VAL A N 1
ATOM 2196 C CA . VAL A 1 283 ? 5.897 -1.125 10.321 1.00 95.75 283 VAL A CA 1
ATOM 2197 C C . VAL A 1 283 ? 5.013 -1.370 11.544 1.00 95.75 283 VAL A C 1
ATOM 2199 O O . VAL A 1 283 ? 3.797 -1.512 11.411 1.00 95.75 283 VAL A O 1
ATOM 2202 N N . GLN A 1 284 ? 5.589 -1.393 12.749 1.00 94.69 284 GLN A N 1
ATOM 2203 C CA . GLN A 1 284 ? 4.805 -1.560 13.974 1.00 94.69 284 GLN A CA 1
ATOM 2204 C C . GLN A 1 284 ? 3.851 -0.389 14.228 1.00 94.69 284 GLN A C 1
ATOM 2206 O O . GLN A 1 284 ? 2.706 -0.621 14.627 1.00 94.69 284 GLN A O 1
ATOM 2211 N N . VAL A 1 285 ? 4.299 0.847 14.001 1.00 95.19 285 VAL A N 1
ATOM 2212 C CA . VAL A 1 285 ? 3.466 2.047 14.132 1.00 95.19 285 VAL A CA 1
ATOM 2213 C C . VAL A 1 285 ? 2.333 2.030 13.109 1.00 95.19 285 VAL A C 1
ATOM 2215 O O . VAL A 1 285 ? 1.180 2.208 13.492 1.00 95.19 285 VAL A O 1
ATOM 2218 N N . ILE A 1 286 ? 2.618 1.733 11.839 1.00 96.81 286 ILE A N 1
ATOM 2219 C CA . ILE A 1 286 ? 1.599 1.667 10.777 1.00 96.81 286 ILE A CA 1
ATOM 2220 C C . ILE A 1 286 ? 0.574 0.571 11.072 1.00 96.81 286 ILE A C 1
ATOM 2222 O O . ILE A 1 286 ? -0.631 0.789 10.926 1.00 96.81 286 ILE A O 1
ATOM 2226 N N . LEU A 1 287 ? 1.017 -0.593 11.554 1.00 96.88 287 LEU A N 1
ATOM 2227 C CA . LEU A 1 287 ? 0.120 -1.668 11.966 1.00 96.88 287 LEU A CA 1
ATOM 2228 C C . LEU A 1 287 ? -0.777 -1.236 13.137 1.00 96.88 287 LEU A C 1
ATOM 2230 O O . LEU A 1 287 ? -1.989 -1.435 13.072 1.00 96.88 287 LEU A O 1
ATOM 2234 N N . LYS A 1 288 ? -0.230 -0.588 14.176 1.00 95.56 288 LYS A N 1
ATOM 2235 C CA . LYS A 1 288 ? -1.026 -0.041 15.294 1.00 95.56 288 LYS A CA 1
ATOM 2236 C C . LYS A 1 288 ? -2.011 1.027 14.832 1.00 95.56 288 LYS A C 1
ATOM 2238 O O . LYS A 1 288 ? -3.178 0.976 15.217 1.00 95.56 288 LYS A O 1
ATOM 2243 N N . ALA A 1 289 ? -1.571 1.951 13.983 1.00 95.75 289 ALA A N 1
ATOM 2244 C CA . ALA A 1 289 ? -2.423 2.982 13.409 1.00 95.75 289 ALA A CA 1
ATOM 2245 C C . ALA A 1 289 ? -3.566 2.346 12.614 1.00 95.75 289 ALA A C 1
ATOM 2247 O O . ALA A 1 289 ? -4.722 2.697 12.820 1.00 95.75 289 ALA A O 1
ATOM 2248 N N . THR A 1 290 ? -3.273 1.336 11.793 1.00 97.25 290 THR A N 1
ATOM 2249 C CA . THR A 1 290 ? -4.282 0.589 11.029 1.00 97.25 290 THR A CA 1
ATOM 2250 C C . THR A 1 290 ? -5.271 -0.132 11.941 1.00 97.25 290 THR A C 1
ATOM 2252 O O . THR A 1 290 ? -6.467 -0.100 11.679 1.00 97.25 290 THR A O 1
ATOM 2255 N N . ILE A 1 291 ? -4.813 -0.732 13.045 1.00 96.38 291 ILE A N 1
ATOM 2256 C CA . ILE A 1 291 ? -5.692 -1.350 14.051 1.00 96.38 291 ILE A CA 1
ATOM 2257 C C . ILE A 1 291 ? -6.617 -0.305 14.689 1.00 96.38 291 ILE A C 1
ATOM 2259 O O . ILE A 1 291 ? -7.807 -0.568 14.866 1.00 96.38 291 ILE A O 1
ATOM 2263 N N . ASN A 1 292 ? -6.095 0.872 15.037 1.00 94.88 292 ASN A N 1
ATOM 2264 C CA . ASN A 1 292 ? -6.891 1.955 15.617 1.00 94.88 292 ASN A CA 1
ATOM 2265 C C . ASN A 1 292 ? -7.909 2.500 14.610 1.00 94.88 292 ASN A C 1
ATOM 2267 O O . ASN A 1 292 ? -9.075 2.683 14.951 1.00 94.88 292 ASN A O 1
ATOM 2271 N N . LEU A 1 293 ? -7.484 2.711 13.366 1.00 95.00 293 LEU A N 1
ATOM 2272 C CA . LEU A 1 293 ? -8.329 3.148 12.260 1.00 95.00 293 LEU A CA 1
ATOM 2273 C C . LEU A 1 293 ? -9.451 2.133 12.004 1.00 95.00 293 LEU A C 1
ATOM 2275 O O . LEU A 1 293 ? -10.621 2.506 12.023 1.00 95.00 293 LEU A O 1
ATOM 2279 N N . ASP A 1 294 ? -9.122 0.847 11.864 1.00 95.88 294 ASP A N 1
ATOM 2280 C CA . ASP A 1 294 ? -10.101 -0.230 11.677 1.00 95.88 294 ASP A CA 1
ATOM 2281 C C . ASP A 1 294 ? -11.128 -0.294 12.813 1.00 95.88 294 ASP A C 1
ATOM 2283 O O . ASP A 1 294 ? -12.314 -0.501 12.564 1.00 95.88 294 ASP A O 1
ATOM 2287 N N . LYS A 1 295 ? -10.701 -0.075 14.061 1.00 92.69 295 LYS A N 1
ATOM 2288 C CA . LYS A 1 295 ? -11.592 -0.127 15.226 1.00 92.69 295 LYS A CA 1
ATOM 2289 C C . LYS A 1 295 ? -12.450 1.122 15.409 1.00 92.69 295 LYS A C 1
ATOM 2291 O O . LYS A 1 295 ? -13.586 0.985 15.862 1.00 92.69 295 LYS A O 1
ATOM 2296 N N . TYR A 1 296 ? -11.919 2.309 15.112 1.00 87.69 296 TYR A N 1
ATOM 2297 C CA . TYR A 1 296 ? -12.464 3.570 15.630 1.00 87.69 296 TYR A CA 1
ATOM 2298 C C . TYR A 1 296 ? -12.725 4.658 14.572 1.00 87.69 296 TYR A C 1
ATOM 2300 O O . TYR A 1 296 ? -13.243 5.712 14.935 1.00 87.69 296 TYR A O 1
ATOM 2308 N N . MET A 1 297 ? -12.426 4.453 13.279 1.00 80.75 297 MET A N 1
ATOM 2309 C CA . MET A 1 297 ? -12.646 5.511 12.268 1.00 80.75 297 MET A CA 1
ATOM 2310 C C . MET A 1 297 ? -14.120 5.866 12.040 1.00 80.75 297 MET A C 1
ATOM 2312 O O . MET A 1 297 ? -14.425 6.975 11.604 1.00 80.75 297 MET A O 1
ATOM 2316 N N . ASP A 1 298 ? -15.035 4.942 12.352 1.00 69.25 298 ASP A N 1
ATOM 2317 C CA . ASP A 1 298 ? -16.480 5.108 12.143 1.00 69.25 298 ASP A CA 1
ATOM 2318 C C . ASP A 1 298 ? -17.087 6.257 12.969 1.00 69.25 298 ASP A C 1
ATOM 2320 O O . ASP A 1 298 ? -18.269 6.560 12.820 1.00 69.25 298 ASP A O 1
ATOM 2324 N N . VAL A 1 299 ? -16.307 6.906 13.839 1.00 50.91 299 VAL A N 1
ATOM 2325 C CA . VAL A 1 299 ? -16.828 7.916 14.756 1.00 50.91 299 VAL A CA 1
ATOM 2326 C C . VAL A 1 299 ? -17.048 9.278 14.073 1.00 50.91 299 VAL A C 1
ATOM 2328 O O . VAL A 1 299 ? -18.022 9.924 14.433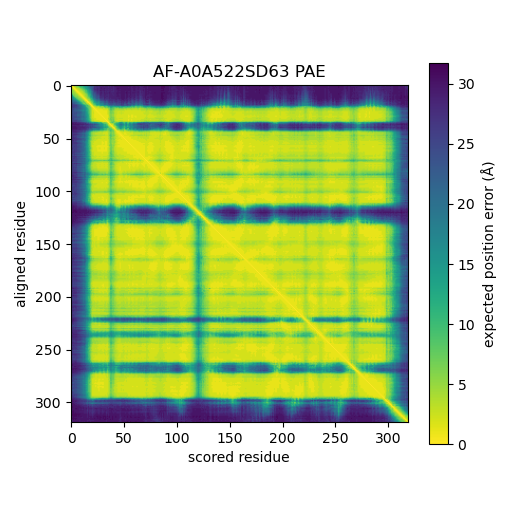 1.00 50.91 299 VAL A O 1
ATOM 2331 N N . HIS A 1 300 ? -16.281 9.715 13.053 1.00 50.78 300 HIS A N 1
ATOM 2332 C CA . HIS A 1 300 ? -16.416 11.101 12.528 1.00 50.78 300 HIS A CA 1
ATOM 2333 C C . HIS A 1 300 ? -16.019 11.374 11.053 1.00 50.78 300 HIS A C 1
ATOM 2335 O O . HIS A 1 300 ? -15.807 12.535 10.697 1.00 50.78 300 HIS A O 1
ATOM 2341 N N . LEU A 1 301 ? -15.927 10.384 10.156 1.00 57.53 301 LEU A N 1
ATOM 2342 C CA . LEU A 1 301 ? -15.682 10.697 8.734 1.00 57.53 301 LEU A CA 1
ATOM 2343 C C . LEU A 1 301 ? -16.954 11.264 8.062 1.00 57.53 301 LEU A C 1
ATOM 2345 O O . LEU A 1 301 ? -18.027 10.674 8.227 1.00 57.53 301 LEU A O 1
ATOM 2349 N N . PRO A 1 302 ? -16.880 12.386 7.309 1.00 51.59 302 PRO A N 1
ATOM 2350 C CA . PRO A 1 302 ? -18.049 12.973 6.659 1.00 51.59 302 PRO A CA 1
ATOM 2351 C C . PRO A 1 302 ? -18.780 11.932 5.806 1.00 51.59 302 PRO A C 1
ATOM 2353 O O . PRO A 1 302 ? -18.173 11.245 4.985 1.00 51.59 302 PRO A O 1
ATOM 2356 N N . SER A 1 303 ? -20.099 11.817 5.972 1.00 48.34 303 SER A N 1
ATOM 2357 C CA . SER A 1 303 ? -20.908 10.913 5.152 1.00 48.34 303 SER A CA 1
ATOM 2358 C C . SER A 1 303 ? -20.754 11.264 3.664 1.00 48.34 303 SER A C 1
ATOM 2360 O O . SER A 1 303 ? -20.954 12.423 3.289 1.00 48.34 303 SER A O 1
ATOM 2362 N N . ARG A 1 304 ? -20.480 10.263 2.812 1.00 56.91 304 ARG A N 1
ATOM 2363 C CA . ARG A 1 304 ? -20.322 10.383 1.342 1.00 56.91 304 ARG A CA 1
ATOM 2364 C C . ARG A 1 304 ? -21.435 11.154 0.618 1.00 56.91 304 ARG A C 1
ATOM 2366 O O . ARG A 1 304 ? -21.217 11.650 -0.484 1.00 56.91 304 ARG A O 1
ATOM 2373 N N . ASN A 1 305 ? -22.610 11.292 1.232 1.00 40.69 305 ASN A N 1
ATOM 2374 C CA . ASN A 1 305 ? -23.816 11.852 0.619 1.00 40.69 305 ASN A CA 1
ATOM 2375 C C . ASN A 1 305 ? -23.757 13.352 0.271 1.00 40.69 305 ASN A C 1
ATOM 2377 O O . ASN A 1 305 ? -24.719 13.857 -0.299 1.00 40.69 305 ASN A O 1
ATOM 2381 N N . LYS A 1 306 ? -22.661 14.069 0.555 1.00 39.97 306 LYS A N 1
ATOM 2382 C CA . LYS A 1 306 ? -22.467 15.455 0.081 1.00 39.97 306 LYS A CA 1
ATOM 2383 C C . LYS A 1 306 ? -21.534 15.614 -1.124 1.00 39.97 306 LYS A C 1
ATOM 2385 O O . LYS A 1 306 ? -21.524 16.691 -1.704 1.00 39.97 306 LYS A O 1
ATOM 2390 N N . TRP A 1 307 ? -20.804 14.576 -1.533 1.00 41.56 307 TRP A N 1
ATOM 2391 C CA . TRP A 1 307 ? -19.674 14.743 -2.464 1.00 41.56 307 TRP A CA 1
ATOM 2392 C C . TRP A 1 307 ? -19.914 14.161 -3.863 1.00 41.56 307 TRP A C 1
ATOM 2394 O O . TRP A 1 307 ? -19.316 14.616 -4.825 1.00 41.56 307 TRP A O 1
ATOM 2404 N N . ILE A 1 308 ? -20.861 13.228 -4.014 1.00 38.22 308 ILE A N 1
ATOM 2405 C CA . ILE A 1 308 ? -21.199 12.604 -5.313 1.00 38.22 308 ILE A CA 1
ATOM 2406 C C . ILE A 1 308 ? -22.195 13.463 -6.137 1.00 38.22 308 ILE A C 1
ATOM 2408 O O . ILE A 1 308 ? -22.514 13.142 -7.277 1.00 38.22 308 ILE A O 1
ATOM 2412 N N . MET A 1 309 ? -22.682 14.587 -5.598 1.00 32.28 309 MET A N 1
ATOM 2413 C CA . MET A 1 309 ? -23.728 15.407 -6.237 1.00 32.28 309 MET A CA 1
ATOM 2414 C C . MET A 1 309 ? -23.224 16.642 -7.006 1.00 32.28 309 MET A C 1
ATOM 2416 O O . MET A 1 309 ? -24.053 17.359 -7.559 1.00 32.28 309 MET A O 1
ATOM 2420 N N . GLN A 1 310 ? -21.914 16.907 -7.085 1.00 34.91 310 GLN A N 1
ATOM 2421 C CA . GLN A 1 310 ? -21.405 18.071 -7.838 1.00 34.91 310 GLN A CA 1
ATOM 2422 C C . GLN A 1 310 ? -21.068 17.799 -9.316 1.00 34.91 310 GLN A C 1
ATOM 2424 O O . GLN A 1 310 ? -20.845 18.749 -10.054 1.00 34.91 310 GLN A O 1
ATOM 2429 N N . GLU A 1 311 ? -21.149 16.558 -9.812 1.00 40.25 311 GLU A N 1
ATOM 2430 C CA . GLU A 1 311 ? -20.934 16.259 -11.246 1.00 40.25 311 GLU A CA 1
ATOM 2431 C C . GLU A 1 311 ? -22.194 16.379 -12.133 1.00 40.25 311 GLU A C 1
ATOM 2433 O O . GLU A 1 311 ? -22.197 15.960 -13.290 1.00 40.25 311 GLU A O 1
ATOM 2438 N N . LYS A 1 312 ? -23.286 16.981 -11.647 1.00 43.56 312 LYS A N 1
ATOM 2439 C CA . LYS A 1 312 ? -24.441 17.321 -12.498 1.00 43.56 312 LYS A CA 1
ATOM 2440 C C . LYS A 1 312 ? -24.727 18.814 -12.474 1.00 43.56 312 LYS A C 1
ATOM 2442 O O . LYS A 1 312 ? -25.693 19.255 -11.861 1.00 43.56 312 LYS A O 1
ATOM 2447 N N . GLY A 1 313 ? -23.901 19.579 -13.178 1.00 38.62 313 GLY A N 1
ATOM 2448 C CA . GLY A 1 313 ? -24.180 20.991 -13.405 1.00 38.62 313 GLY A CA 1
ATOM 2449 C C . GLY A 1 313 ? -23.042 21.745 -14.069 1.00 38.62 313 GLY A C 1
ATOM 2450 O O . GLY A 1 313 ? -22.551 22.677 -13.463 1.00 38.62 313 GLY A O 1
ATOM 2451 N N . ASP A 1 314 ? -22.613 21.320 -15.260 1.00 35.56 314 ASP A N 1
ATOM 2452 C CA . ASP A 1 314 ? -22.199 22.253 -16.321 1.00 35.56 314 ASP A CA 1
ATOM 2453 C C . ASP A 1 314 ? -21.976 21.502 -17.641 1.00 35.56 314 ASP A C 1
ATOM 2455 O O . ASP A 1 314 ? -20.878 21.339 -18.167 1.00 35.56 314 ASP A O 1
ATOM 2459 N N . SER A 1 315 ? -23.084 21.031 -18.214 1.00 42.41 315 SER A N 1
ATOM 2460 C CA . SER A 1 315 ? -23.173 20.830 -19.657 1.00 42.41 315 SER A CA 1
ATOM 2461 C C . SER A 1 315 ? -23.529 22.170 -20.302 1.00 42.41 315 SER A C 1
ATOM 2463 O O . SER A 1 315 ? -24.698 22.431 -20.570 1.00 42.41 315 SER A O 1
ATOM 2465 N N . ASN A 1 316 ? -22.531 23.024 -20.517 1.00 33.12 316 ASN A N 1
ATOM 2466 C CA . ASN A 1 316 ? -22.613 24.169 -21.426 1.00 33.12 316 ASN A CA 1
ATOM 2467 C C . ASN A 1 316 ? -21.235 24.435 -22.042 1.00 33.12 316 ASN A C 1
ATOM 2469 O O . ASN A 1 316 ? -20.569 25.421 -21.747 1.00 33.12 316 ASN A O 1
ATOM 2473 N N . VAL A 1 317 ? -20.813 23.545 -22.941 1.00 34.75 317 VAL A N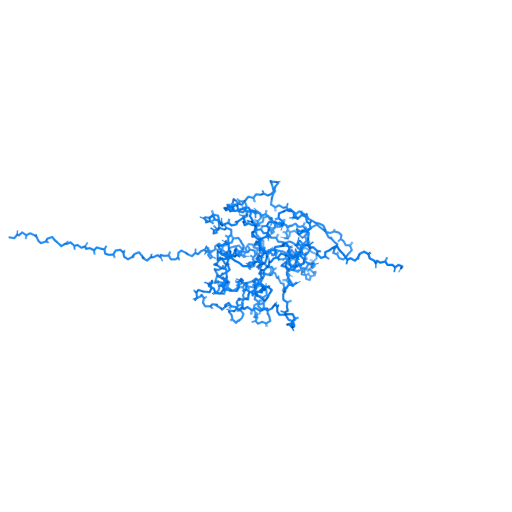 1
ATOM 2474 C CA . VAL A 1 317 ? -19.830 23.906 -23.966 1.00 34.75 317 VAL A CA 1
ATOM 2475 C C . VAL A 1 317 ? -20.626 24.394 -25.168 1.00 34.75 317 VAL A C 1
ATOM 2477 O O . VAL A 1 317 ? -21.129 23.610 -25.972 1.00 34.75 317 VAL A O 1
ATOM 2480 N N . SER A 1 318 ? -20.809 25.709 -25.239 1.00 35.31 318 SER A N 1
ATOM 2481 C CA . SER A 1 318 ? -21.263 26.391 -26.441 1.00 35.31 318 SER A CA 1
ATOM 2482 C C . SER A 1 318 ? -20.052 26.782 -27.290 1.00 35.31 318 SER A C 1
ATOM 2484 O O . SER A 1 318 ? -19.249 27.587 -26.826 1.00 35.31 318 SER A O 1
ATOM 2486 N N . ARG A 1 319 ? -20.059 26.292 -28.536 1.00 37.16 319 ARG A N 1
ATOM 2487 C CA . ARG A 1 319 ? -19.320 26.740 -29.736 1.00 37.16 319 ARG A CA 1
ATOM 2488 C C . ARG A 1 319 ? -17.819 26.474 -29.812 1.00 37.16 319 ARG A C 1
ATOM 2490 O O . ARG A 1 319 ? -17.056 27.011 -28.990 1.00 37.16 319 ARG A O 1
#

Sequence (319 aa):
MKSLTLFLIAILTGLASYAQMADSVQLMKDVNSLTSGESGELGNRFVGTRSSRKAQFYITGRFGAMGLQQFYNTYSQPFFFYYKYKKIMGTNLLGYIKGKTNSWIIISAHYDNLKGAPAYAGTDTVSVRHGDNVSGVAAMLAMISWFKRHQPRHNLLFVAFDGEQEGLMGSKAFVQTSKDLLKEARLNINIDQIGSSGNNTLFACGTHQYPGLKSLIAQADSNQNISVAFGHDDPEARDNWINQGDQGSFNAAHIPFICFGTDENNDPAGSEQVNPRFFYPAVQVILKATINLDKYMDVHLPSRNKWIMQEKGDSNVSR

Nearest PDB structures (foldseek):
  1amp-assembly1_A  TM=7.435E-01  e=1.039E-15  Vibrio proteolyticus
  3b7i-assembly1_A  TM=7.341E-01  e=7.356E-16  Vibrio proteolyticus
  3b3s-assembly1_A  TM=7.231E-01  e=6.189E-16  Vibrio proteolyticus
  2anp-assembly1_A  TM=7.361E-01  e=1.236E-15  Vibrio proteolyticus
  3b3t-assembly1_A  TM=7.273E-01  e=3.911E-15  Vibrio proteolyticus

Solvent-accessible surface area (backbone atoms only — not comparable to full-atom values): 17554 Å² total; per-residue (Å²): 144,80,85,84,86,81,84,81,80,79,79,77,77,79,73,77,73,78,69,71,76,53,62,68,69,61,37,51,50,42,34,44,54,57,42,33,27,103,84,67,52,27,37,29,18,23,70,70,35,74,32,26,52,51,47,50,52,52,54,51,49,50,40,56,76,67,64,46,44,55,60,93,87,34,44,71,48,74,48,75,51,70,59,90,94,43,81,45,57,39,53,26,38,38,34,34,47,79,31,77,44,90,37,29,35,36,41,34,18,37,62,25,23,52,74,31,67,89,53,68,93,90,53,84,27,66,22,95,31,40,30,33,18,34,38,16,41,25,40,52,55,36,46,48,62,38,44,74,78,43,78,42,48,33,20,39,38,41,37,39,28,18,32,47,82,79,71,30,48,27,37,43,51,47,55,71,72,40,50,77,65,54,72,40,44,64,35,36,41,28,30,47,43,44,23,41,42,60,80,35,43,42,35,40,24,34,37,73,85,39,56,77,51,43,66,41,42,60,69,22,66,72,86,53,85,56,46,82,45,75,47,43,38,51,92,85,47,94,66,45,48,62,67,72,48,57,49,20,43,36,47,77,67,74,34,49,48,37,37,37,26,35,65,59,93,55,22,93,62,41,53,55,45,70,38,67,80,46,21,52,43,47,44,53,30,53,48,42,19,49,52,37,42,54,73,55,49,89,76,69,68,80,71,69,88,74,69,80,69,73,87,77,79,80,95,72,90,76,132

pLDDT: mean 82.32, std 19.98, range [32.28, 98.88]

Secondary structure (DSSP, 8-state):
--------------------SS-HHHHHHHHHHHHS-TTS------TTSHHHHHHHHHHHHHHHHTTPBPBTTBSEEEEEEEETTEEEEEEEEEEEE--SSS-EEEEEEE---PPPPPPPTTSPPPPTTTTTTHHHHHHHHHHHHHHHHS--SSEEEEEEES-STTTSHHHHHHHHH-HHHHTTEEEEEEE---S--TT-EEEEESTTT-GGGHHHHHTT--SSS-EEEE-S--TT-TT--TTTSTHHHHHHTT--EEEEE--GGG-TTGGG---HHHHHHHHHHHHHHHHHHHHHGGGTPPPGGGTTTTTSS------

Mean predicted aligned error: 9.56 Å

Foldseek 3Di:
DDDDDDDDDPPPPPPPPPPQLFDLVQLVVLLCCLAQPPPGGLAALAAPDPSVVSNVCSLQVLCVVLVFADDPPAQWDKDWDDDPHDIGIGIKGKTKAAAQDAAEEEEEAESGDDDADDDDPDDRHHRPQSLKPSLSSSLLSRLSNNCSVPGFNHMYMYMHAHCQVVQLRRLLVCCVPVVVNLVRYAEYEYETAQQDELQLEKEKEQCVVVVLLVVLLCVLDDVLSHHYHYDLCDPPDPNNCCCSGSNVSCVVVVHRYIYIHYDQVNTPCGSNGGDSSSSSSSSSSSSSSVRSCRVPVVPDDPDPVPPPPPVPDDPDPDD